Protein AF-0000000073406688 (afdb_homodimer)

Nearest PDB structures (foldseek):
  1ow6-assembly1_A-2  TM=7.601E-01  e=2.823E+00  Homo sapiens
  7w8i-assembly1_A  TM=7.610E-01  e=3.215E+00  Homo sapiens
  7w9u-assembly3_C  TM=7.605E-01  e=3.908E+00  Homo sapiens
  4wpe-assembly1_A-2  TM=7.457E-01  e=3.431E+00  Saccharomyces cerevisiae S288C
  1ktm-assembly1_A  TM=5.436E-01  e=3.662E+00  Gallus gallus

pLDDT: mean 97.07, std 5.42, range [53.84, 98.94]

Structure (mmCIF, N/CA/C/O backbone):
data_AF-0000000073406688-model_v1
#
loop_
_entity.id
_entity.type
_entity.pdbx_description
1 polymer 'DUF2175 domain-containing protein'
#
loop_
_atom_site.group_PDB
_atom_site.id
_atom_site.type_symbol
_atom_site.label_atom_id
_atom_site.label_alt_id
_atom_site.label_comp_id
_atom_site.label_asym_id
_atom_site.label_entity_id
_atom_site.label_seq_id
_atom_site.pdbx_PDB_ins_code
_atom_site.Cartn_x
_atom_site.Cartn_y
_atom_site.Cartn_z
_atom_site.occupancy
_atom_site.B_iso_or_equiv
_atom_site.auth_seq_id
_atom_site.auth_comp_id
_atom_site.auth_asym_id
_atom_site.auth_atom_id
_atom_site.pdbx_PDB_model_num
ATOM 1 N N . MET A 1 1 ? 23.609 5.605 -19.656 1 53.91 1 MET A N 1
ATOM 2 C CA . MET A 1 1 ? 24.141 4.855 -18.516 1 53.91 1 MET A CA 1
ATOM 3 C C . MET A 1 1 ? 23.5 3.469 -18.438 1 53.91 1 MET A C 1
ATOM 5 O O . MET A 1 1 ? 22.328 3.297 -18.766 1 53.91 1 MET A O 1
ATOM 9 N N . SER A 1 2 ? 24.281 2.352 -18.391 1 66.06 2 SER A N 1
ATOM 10 C CA . SER A 1 2 ? 23.797 0.973 -18.406 1 66.06 2 SER A CA 1
ATOM 11 C C . SER A 1 2 ? 22.75 0.738 -17.328 1 66.06 2 SER A C 1
ATOM 13 O O . SER A 1 2 ? 22.781 1.372 -16.266 1 66.06 2 SER A O 1
ATOM 15 N N . ARG A 1 3 ? 21.625 0.171 -17.531 1 86.94 3 ARG A N 1
ATOM 16 C CA . ARG A 1 3 ? 20.547 -0.21 -16.609 1 86.94 3 ARG A CA 1
ATOM 17 C C . ARG A 1 3 ? 21.078 -1.109 -15.508 1 86.94 3 ARG A C 1
ATOM 19 O O . ARG A 1 3 ? 21.578 -2.203 -15.766 1 86.94 3 ARG A O 1
ATOM 26 N N . PRO A 1 4 ? 21.047 -0.641 -14.219 1 92.56 4 PRO A N 1
ATOM 27 C CA . PRO A 1 4 ? 21.641 -1.422 -13.133 1 92.56 4 PRO A CA 1
ATOM 28 C C . PRO A 1 4 ? 21 -2.799 -12.977 1 92.56 4 PRO A C 1
ATOM 30 O O . PRO A 1 4 ? 19.781 -2.904 -12.82 1 92.56 4 PRO A O 1
ATOM 33 N N . GLN A 1 5 ? 21.891 -3.803 -13.023 1 95.5 5 GLN A N 1
ATOM 34 C CA . GLN A 1 5 ? 21.453 -5.195 -12.945 1 95.5 5 GLN A CA 1
ATOM 35 C C . GLN A 1 5 ? 21.547 -5.723 -11.516 1 95.5 5 GLN A C 1
ATOM 37 O O . GLN A 1 5 ? 22.5 -5.422 -10.797 1 95.5 5 GLN A O 1
ATOM 42 N N . THR A 1 6 ? 20.484 -6.586 -11.148 1 96.44 6 THR A N 1
ATOM 43 C CA . THR A 1 6 ? 20.562 -7.297 -9.883 1 96.44 6 THR A CA 1
ATOM 44 C C . THR A 1 6 ? 21.5 -8.492 -9.992 1 96.44 6 THR A C 1
ATOM 46 O O . THR A 1 6 ? 22.062 -8.75 -11.055 1 96.44 6 THR A O 1
ATOM 49 N N . LYS A 1 7 ? 21.656 -9.219 -8.898 1 96.75 7 LYS A N 1
ATOM 50 C CA . LYS A 1 7 ? 22.484 -10.414 -8.891 1 96.75 7 LYS A CA 1
ATOM 51 C C . LYS A 1 7 ? 21.688 -11.648 -9.297 1 96.75 7 LYS A C 1
ATOM 53 O O . LYS A 1 7 ? 22.25 -12.742 -9.438 1 96.75 7 LYS A O 1
ATOM 58 N N . TRP A 1 8 ? 20.453 -11.5 -9.445 1 97.88 8 TRP A N 1
ATOM 59 C CA . TRP A 1 8 ? 19.594 -12.664 -9.664 1 97.88 8 TRP A CA 1
ATOM 60 C C . TRP A 1 8 ? 19.203 -12.781 -11.133 1 97.88 8 TRP A C 1
ATOM 62 O O . TRP A 1 8 ? 19.062 -11.773 -11.836 1 97.88 8 TRP A O 1
ATOM 72 N N . ASN A 1 9 ? 19.062 -13.969 -11.586 1 98.31 9 ASN A N 1
ATOM 73 C CA . ASN A 1 9 ? 18.328 -14.312 -12.797 1 98.31 9 ASN A CA 1
ATOM 74 C C . ASN A 1 9 ? 16.938 -14.844 -12.469 1 98.31 9 ASN A C 1
ATOM 76 O O . ASN A 1 9 ? 16.734 -15.484 -11.43 1 98.31 9 ASN A O 1
ATOM 80 N N . CYS A 1 10 ? 16.031 -14.523 -13.359 1 98.69 10 CYS A N 1
ATOM 81 C CA . CYS A 1 10 ? 14.664 -14.992 -13.203 1 98.69 10 CYS A CA 1
ATOM 82 C C . CYS A 1 10 ? 14.602 -16.516 -13.211 1 98.69 10 CYS A C 1
ATOM 84 O O . CYS A 1 10 ? 15.07 -17.156 -14.156 1 98.69 10 CYS A O 1
ATOM 86 N N . GLY A 1 11 ? 13.922 -17.094 -12.258 1 98.06 11 GLY A N 1
ATOM 87 C CA . GLY A 1 11 ? 13.82 -18.547 -12.156 1 98.06 11 GLY A CA 1
ATOM 88 C C . GLY A 1 11 ? 12.891 -19.156 -13.188 1 98.06 11 GLY A C 1
ATOM 89 O O . GLY A 1 11 ? 12.875 -20.375 -13.359 1 98.06 11 GLY A O 1
ATOM 90 N N . LEU A 1 12 ? 12.164 -18.312 -13.93 1 97.75 12 LEU A N 1
ATOM 91 C CA . LEU A 1 12 ? 11.203 -18.828 -14.898 1 97.75 12 LEU A CA 1
ATOM 92 C C . LEU A 1 12 ? 11.727 -18.656 -16.328 1 97.75 12 LEU A C 1
ATOM 94 O O . LEU A 1 12 ? 11.664 -19.594 -17.125 1 97.75 12 LEU A O 1
ATOM 98 N N . CYS A 1 13 ? 12.297 -17.516 -16.625 1 98.06 13 CYS A N 1
ATOM 99 C CA . CYS A 1 13 ? 12.703 -17.297 -18.016 1 98.06 13 CYS A CA 1
ATOM 100 C C . CYS A 1 13 ? 14.219 -17.375 -18.156 1 98.06 13 CYS A C 1
ATOM 102 O O . CYS A 1 13 ? 14.734 -17.391 -19.281 1 98.06 13 CYS A O 1
ATOM 104 N N . GLY A 1 14 ? 14.953 -17.266 -17.109 1 98.06 14 GLY A N 1
ATOM 105 C CA . GLY A 1 14 ? 16.391 -17.422 -17.125 1 98.06 14 GLY A CA 1
ATOM 106 C C . GLY A 1 14 ? 17.141 -16.125 -17.453 1 98.06 14 GLY A C 1
ATOM 107 O O . GLY A 1 14 ? 18.359 -16.109 -17.469 1 98.06 14 GLY A O 1
ATOM 108 N N . LYS A 1 15 ? 16.469 -15.047 -17.641 1 98.44 15 LYS A N 1
ATOM 109 C CA . LYS A 1 15 ? 17.078 -13.773 -18.016 1 98.44 15 LYS A CA 1
ATOM 110 C C . LYS A 1 15 ? 17.422 -12.953 -16.766 1 98.44 15 LYS A C 1
ATOM 112 O O . LYS A 1 15 ? 16.844 -13.156 -15.703 1 98.44 15 LYS A O 1
ATOM 117 N N . PRO A 1 16 ? 18.328 -12.086 -16.922 1 98.06 16 PRO A N 1
ATOM 118 C CA . PRO A 1 16 ? 18.688 -11.227 -15.797 1 98.06 16 PRO A CA 1
ATOM 119 C C . PRO A 1 16 ? 17.531 -10.344 -15.336 1 98.06 16 PRO A C 1
ATOM 121 O O . PRO A 1 16 ? 16.734 -9.883 -16.156 1 98.06 16 PRO A O 1
ATOM 124 N N . ILE A 1 17 ? 17.516 -10.047 -14.023 1 98.25 17 ILE A N 1
ATOM 125 C CA . ILE A 1 17 ? 16.547 -9.109 -13.445 1 98.25 17 ILE A CA 1
ATOM 126 C C . ILE A 1 17 ? 17.219 -7.77 -13.188 1 98.25 17 ILE A C 1
ATOM 128 O O . ILE A 1 17 ? 18.344 -7.719 -12.656 1 98.25 17 ILE A O 1
ATOM 132 N N . TYR A 1 18 ? 16.562 -6.719 -13.602 1 98 18 TYR A N 1
ATOM 133 C CA . TYR A 1 18 ? 17.094 -5.371 -13.398 1 98 18 TYR A CA 1
ATOM 134 C C . TYR A 1 18 ? 16.328 -4.66 -12.289 1 98 18 TYR A C 1
ATOM 136 O O . TYR A 1 18 ? 15.141 -4.934 -12.062 1 98 18 TYR A O 1
ATOM 144 N N . TRP A 1 19 ? 16.969 -3.643 -11.609 1 95.31 19 TRP A N 1
ATOM 145 C CA . TRP A 1 19 ? 16.422 -3.004 -10.414 1 95.31 19 TRP A CA 1
ATOM 146 C C . TRP A 1 19 ? 15.188 -2.182 -10.758 1 95.31 19 TRP A C 1
ATOM 148 O O . TRP A 1 19 ? 14.383 -1.868 -9.875 1 95.31 19 TRP A O 1
ATOM 158 N N . ASP A 1 20 ? 15.07 -1.849 -12.008 1 95.5 20 ASP A N 1
ATOM 159 C CA . ASP A 1 20 ? 13.906 -1.047 -12.391 1 95.5 20 ASP A CA 1
ATOM 160 C C . ASP A 1 20 ? 12.742 -1.936 -12.805 1 95.5 20 ASP A C 1
ATOM 162 O O . ASP A 1 20 ? 11.711 -1.438 -13.266 1 95.5 20 ASP A O 1
ATOM 166 N N . GLU A 1 21 ? 12.961 -3.271 -12.633 1 97.81 21 GLU A N 1
ATOM 167 C CA . GLU A 1 21 ? 11.898 -4.23 -12.922 1 97.81 21 GLU A CA 1
ATOM 168 C C . GLU A 1 21 ? 11.25 -4.73 -11.633 1 97.81 21 GLU A C 1
ATOM 170 O O . GLU A 1 21 ? 11.906 -4.832 -10.602 1 97.81 21 GLU A O 1
ATOM 175 N N . LEU A 1 22 ? 9.961 -5.023 -11.773 1 98.62 22 LEU A N 1
ATOM 176 C CA . LEU A 1 22 ? 9.281 -5.645 -10.641 1 98.62 22 LEU A CA 1
ATOM 177 C C . LEU A 1 22 ? 9.625 -7.129 -10.555 1 98.62 22 LEU A C 1
ATOM 179 O O . LEU A 1 22 ? 9.648 -7.828 -11.57 1 98.62 22 LEU A O 1
ATOM 183 N N . PHE A 1 23 ? 9.883 -7.586 -9.359 1 98.75 23 PHE A N 1
ATOM 184 C CA . PHE A 1 23 ? 10.195 -8.992 -9.141 1 98.75 23 PHE A CA 1
ATOM 185 C C . PHE A 1 23 ? 9.727 -9.438 -7.758 1 98.75 23 PHE A C 1
ATOM 187 O O . PHE A 1 23 ? 9.375 -8.602 -6.918 1 98.75 23 PHE A O 1
ATOM 194 N N . THR A 1 24 ? 9.594 -10.711 -7.527 1 98.62 24 THR A N 1
ATOM 195 C CA . THR A 1 24 ? 9.211 -11.289 -6.242 1 98.62 24 THR A CA 1
ATOM 196 C C . THR A 1 24 ? 10.016 -12.555 -5.961 1 98.62 24 THR A C 1
ATOM 198 O O . THR A 1 24 ? 10.758 -13.031 -6.82 1 98.62 24 THR A O 1
ATOM 201 N N . PHE A 1 25 ? 9.961 -13 -4.742 1 98.25 25 PHE A N 1
ATOM 202 C CA . PHE A 1 25 ? 10.656 -14.188 -4.27 1 98.25 25 PHE A CA 1
ATOM 203 C C . PHE A 1 25 ? 9.688 -15.336 -4.02 1 98.25 25 PHE A C 1
ATOM 205 O O . PHE A 1 25 ? 8.758 -15.203 -3.221 1 98.25 25 PHE A O 1
ATOM 212 N N . MET A 1 26 ? 9.938 -16.422 -4.688 1 98.06 26 MET A N 1
ATOM 213 C CA . MET A 1 26 ? 9.086 -17.578 -4.496 1 98.06 26 MET A CA 1
ATOM 214 C C . MET A 1 26 ? 9.523 -18.375 -3.271 1 98.06 26 MET A C 1
ATOM 216 O O . MET A 1 26 ? 10.617 -18.172 -2.75 1 98.06 26 MET A O 1
ATOM 220 N N . SER A 1 27 ? 8.664 -19.297 -2.834 1 97.19 27 SER A N 1
ATOM 221 C CA . SER A 1 27 ? 8.914 -20.062 -1.62 1 97.19 27 SER A CA 1
ATOM 222 C C . SER A 1 27 ? 10.078 -21.031 -1.806 1 97.19 27 SER A C 1
ATOM 224 O O . SER A 1 27 ? 10.711 -21.438 -0.832 1 97.19 27 SER A O 1
ATOM 226 N N . ASN A 1 28 ? 10.414 -21.469 -3.027 1 96.12 28 ASN A N 1
ATOM 227 C CA . ASN A 1 28 ? 11.555 -22.344 -3.299 1 96.12 28 ASN A CA 1
ATOM 228 C C . ASN A 1 28 ? 12.844 -21.547 -3.451 1 96.12 28 ASN A C 1
ATOM 230 O O . ASN A 1 28 ? 13.828 -22.047 -3.99 1 96.12 28 ASN A O 1
ATOM 234 N N . LYS A 1 29 ? 12.82 -20.25 -3.203 1 94.88 29 LYS A N 1
ATOM 235 C CA . LYS A 1 29 ? 13.961 -19.344 -3.098 1 94.88 29 LYS A CA 1
ATOM 236 C C . LYS A 1 29 ? 14.359 -18.797 -4.469 1 94.88 29 LYS A C 1
ATOM 238 O O . LYS A 1 29 ? 15.359 -18.094 -4.594 1 94.88 29 LYS A O 1
ATOM 243 N N . ALA A 1 30 ? 13.562 -19.078 -5.426 1 97.31 30 ALA A N 1
ATOM 244 C CA . ALA A 1 30 ? 13.797 -18.453 -6.73 1 97.31 30 ALA A CA 1
ATOM 245 C C . ALA A 1 30 ? 13.273 -17.031 -6.766 1 97.31 30 ALA A C 1
ATOM 247 O O . ALA A 1 30 ? 12.203 -16.734 -6.219 1 97.31 30 ALA A O 1
ATOM 248 N N . VAL A 1 31 ? 14.07 -16.203 -7.41 1 98.44 31 VAL A N 1
ATOM 249 C CA . VAL A 1 31 ? 13.602 -14.859 -7.742 1 98.44 31 VAL A CA 1
ATOM 250 C C . VAL A 1 31 ? 13.047 -14.844 -9.164 1 98.44 31 VAL A C 1
ATOM 252 O O . VAL A 1 31 ? 13.633 -15.438 -10.07 1 98.44 31 VAL A O 1
ATOM 255 N N . VAL A 1 32 ? 11.922 -14.156 -9.352 1 98.81 32 VAL A N 1
ATOM 256 C CA . VAL A 1 32 ? 11.289 -14.18 -10.664 1 98.81 32 VAL A CA 1
ATOM 257 C C . VAL A 1 32 ? 10.789 -12.789 -11.031 1 98.81 32 VAL A C 1
ATOM 259 O O . VAL A 1 32 ? 10.367 -12.023 -10.156 1 98.81 32 VAL A O 1
ATOM 262 N N . HIS A 1 33 ? 10.82 -12.43 -12.414 1 98.88 33 HIS A N 1
ATOM 263 C CA . HIS A 1 33 ? 10.086 -11.25 -12.875 1 98.88 33 HIS A CA 1
ATOM 264 C C . HIS A 1 33 ? 8.617 -11.336 -12.484 1 98.88 33 HIS A C 1
ATOM 266 O O . HIS A 1 33 ? 7.992 -12.391 -12.617 1 98.88 33 HIS A O 1
ATOM 272 N N . TYR A 1 34 ? 8.078 -10.266 -12.133 1 98.81 34 TYR A N 1
ATOM 273 C CA . TYR A 1 34 ? 6.641 -10.281 -11.898 1 98.81 34 TYR A CA 1
ATOM 274 C C . TYR A 1 34 ? 5.891 -10.664 -13.164 1 98.81 34 TYR A C 1
ATOM 276 O O . TYR A 1 34 ? 4.918 -11.422 -13.117 1 98.81 34 TYR A O 1
ATOM 284 N N . THR A 1 35 ? 6.301 -10.125 -14.328 1 98.69 35 THR A N 1
ATOM 285 C CA . THR A 1 35 ? 5.609 -10.391 -15.578 1 98.69 35 THR A CA 1
ATOM 286 C C . THR A 1 35 ? 5.641 -11.875 -15.914 1 98.69 35 THR A C 1
ATOM 288 O O . THR A 1 35 ? 4.637 -12.445 -16.344 1 98.69 35 THR A O 1
ATOM 291 N N . CYS A 1 36 ? 6.805 -12.586 -15.695 1 98.75 36 CYS A N 1
ATOM 292 C CA . CYS A 1 36 ? 6.898 -14.023 -15.906 1 98.75 36 CYS A CA 1
ATOM 293 C C . CYS A 1 36 ? 6 -14.773 -14.93 1 98.75 36 CYS A C 1
ATOM 295 O O . CYS A 1 36 ? 5.297 -15.711 -15.32 1 98.75 36 CYS A O 1
ATOM 297 N N . PHE A 1 37 ? 6.027 -14.359 -13.648 1 98.81 37 PHE A N 1
ATOM 298 C CA . PHE A 1 37 ? 5.227 -14.961 -12.594 1 98.81 37 PHE A CA 1
ATOM 299 C C . PHE A 1 37 ? 3.74 -14.859 -12.914 1 98.81 37 PHE A C 1
ATOM 301 O O . PHE A 1 37 ? 3.014 -15.852 -12.828 1 98.81 37 PHE A O 1
ATOM 308 N N . LYS A 1 38 ? 3.332 -13.68 -13.352 1 98.88 38 LYS A N 1
ATOM 309 C CA . LYS A 1 38 ? 1.944 -13.406 -13.711 1 98.88 38 LYS A CA 1
ATOM 310 C C . LYS A 1 38 ? 1.505 -14.281 -14.891 1 98.88 38 LYS A C 1
ATOM 312 O O . LYS A 1 38 ? 0.428 -14.875 -14.852 1 98.88 38 LYS A O 1
ATOM 317 N N . GLU A 1 39 ? 2.322 -14.344 -15.859 1 98.56 39 GLU A N 1
ATOM 318 C CA . GLU A 1 39 ? 1.987 -15.125 -17.047 1 98.56 39 GLU A CA 1
ATOM 319 C C . GLU A 1 39 ? 1.838 -16.609 -16.719 1 98.56 39 GLU A C 1
ATOM 321 O O . GLU A 1 39 ? 0.841 -17.234 -17.078 1 98.56 39 GLU A O 1
ATOM 326 N N . LYS A 1 40 ? 2.77 -17.141 -16 1 98.5 40 LYS A N 1
ATOM 327 C CA . LYS A 1 40 ? 2.719 -18.562 -15.664 1 98.5 40 LYS A CA 1
ATOM 328 C C . LYS A 1 40 ? 1.554 -18.859 -14.727 1 98.5 40 LYS A C 1
ATOM 330 O O . LYS A 1 40 ? 0.843 -19.844 -14.906 1 98.5 40 LYS A O 1
ATOM 335 N N . ALA A 1 41 ? 1.345 -18.047 -13.734 1 98.69 41 ALA A N 1
ATOM 336 C CA . ALA A 1 41 ? 0.247 -18.234 -12.789 1 98.69 41 ALA A CA 1
ATOM 337 C C . ALA A 1 41 ? -1.103 -18.203 -13.5 1 98.69 41 ALA A C 1
ATOM 339 O O . ALA A 1 41 ? -1.987 -19.016 -13.219 1 98.69 41 ALA A O 1
ATOM 340 N N . SER A 1 42 ? -1.203 -17.234 -14.461 1 98.44 42 SER A N 1
ATOM 341 C CA . SER A 1 42 ? -2.457 -17.078 -15.195 1 98.44 42 SER A CA 1
ATOM 342 C C . SER A 1 42 ? -2.744 -18.297 -16.062 1 98.44 42 SER A C 1
ATOM 344 O O . SER A 1 42 ? -3.893 -18.734 -16.172 1 98.44 42 SER A O 1
ATOM 346 N N . SER A 1 43 ? -1.729 -18.891 -16.641 1 98.06 43 SER A N 1
ATOM 347 C CA . SER A 1 43 ? -1.91 -20 -17.562 1 98.06 43 SER A CA 1
ATOM 348 C C . SER A 1 43 ? -2.082 -21.312 -16.828 1 98.06 43 SER A C 1
ATOM 350 O O . SER A 1 43 ? -2.525 -22.312 -17.406 1 98.06 43 SER A O 1
ATOM 352 N N . THR A 1 44 ? -1.798 -21.312 -15.547 1 98.31 44 THR A N 1
ATOM 353 C CA . THR A 1 44 ? -1.854 -22.578 -14.805 1 98.31 44 THR A CA 1
ATOM 354 C C . THR A 1 44 ? -2.777 -22.453 -13.602 1 98.31 44 THR A C 1
ATOM 356 O O . THR A 1 44 ? -2.658 -23.203 -12.641 1 98.31 44 THR A O 1
ATOM 359 N N . SER A 1 45 ? -3.602 -21.484 -13.602 1 98.06 45 SER A N 1
ATOM 360 C CA . SER A 1 45 ? -4.461 -21.125 -12.477 1 98.06 45 SER A CA 1
ATOM 361 C C . SER A 1 45 ? -5.352 -22.312 -12.078 1 98.06 45 SER A C 1
ATOM 363 O O . SER A 1 45 ? -5.895 -23 -12.945 1 98.06 45 SER A O 1
ATOM 365 N N . LYS A 1 46 ? -5.488 -22.516 -10.773 1 97.38 46 LYS A N 1
ATOM 366 C CA . LYS A 1 46 ? -6.398 -23.516 -10.227 1 97.38 46 LYS A CA 1
ATOM 367 C C . LYS A 1 46 ? -7.73 -22.891 -9.828 1 97.38 46 LYS A C 1
ATOM 369 O O . LYS A 1 46 ? -8.625 -23.578 -9.336 1 97.38 46 LYS A O 1
ATOM 374 N N . VAL A 1 47 ? -7.828 -21.594 -9.961 1 97.06 47 VAL A N 1
ATOM 375 C CA . VAL A 1 47 ? -9.039 -20.859 -9.609 1 97.06 47 VAL A CA 1
ATOM 376 C C . VAL A 1 47 ? -9.523 -20.047 -10.805 1 97.06 47 VAL A C 1
ATOM 378 O O . VAL A 1 47 ? -8.859 -20.016 -11.844 1 97.06 47 VAL A O 1
ATOM 381 N N . ASP A 1 48 ? -10.641 -19.453 -10.641 1 96.38 48 ASP A N 1
ATOM 382 C CA . ASP A 1 48 ? -11.211 -18.594 -11.672 1 96.38 48 ASP A CA 1
ATOM 383 C C . ASP A 1 48 ? -10.242 -17.484 -12.062 1 96.38 48 ASP A C 1
ATOM 385 O O . ASP A 1 48 ? -9.586 -16.891 -11.195 1 96.38 48 ASP A O 1
ATOM 389 N N . LYS A 1 49 ? -10.312 -17.109 -13.359 1 96.88 49 LYS A N 1
ATOM 390 C CA . LYS A 1 49 ? -9.391 -16.109 -13.906 1 96.88 49 LYS A CA 1
ATOM 391 C C . LYS A 1 49 ? -9.547 -14.766 -13.188 1 96.88 49 LYS A C 1
ATOM 393 O O . LYS A 1 49 ? -8.562 -14.062 -12.961 1 96.88 49 LYS A O 1
ATOM 398 N N . ASP A 1 50 ? -10.766 -14.422 -12.867 1 96.81 50 ASP A N 1
ATOM 399 C CA . ASP A 1 50 ? -11 -13.148 -12.203 1 96.81 50 ASP A CA 1
ATOM 400 C C . ASP A 1 50 ? -10.422 -13.141 -10.797 1 96.81 50 ASP A C 1
ATOM 402 O O . ASP A 1 50 ? -9.914 -12.117 -10.328 1 96.81 50 ASP A O 1
ATOM 406 N N . VAL A 1 51 ? -10.484 -14.234 -10.164 1 97.62 51 VAL A N 1
ATOM 407 C CA . VAL A 1 51 ? -9.938 -14.367 -8.82 1 97.62 51 VAL A CA 1
ATOM 408 C C . VAL A 1 51 ? -8.414 -14.297 -8.875 1 97.62 51 VAL A C 1
ATOM 410 O O . VAL A 1 51 ? -7.789 -13.555 -8.117 1 97.62 51 VAL A O 1
ATOM 413 N N . MET A 1 52 ? -7.863 -15.039 -9.805 1 98.31 52 MET A N 1
ATOM 414 C 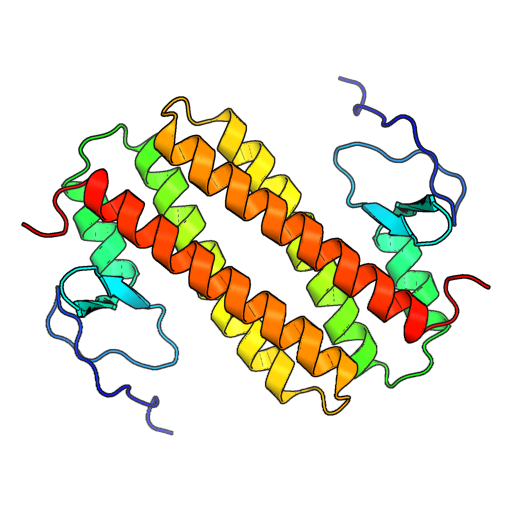CA . MET A 1 52 ? -6.414 -14.984 -9.969 1 98.31 52 MET A CA 1
ATOM 415 C C . MET A 1 52 ? -5.953 -13.57 -10.289 1 98.31 52 MET A C 1
ATOM 417 O O . MET A 1 52 ? -4.926 -13.109 -9.789 1 98.31 52 MET A O 1
ATOM 421 N N . LYS A 1 53 ? -6.699 -12.852 -11.078 1 98.31 53 LYS A N 1
ATOM 422 C CA . LYS A 1 53 ? -6.367 -11.477 -11.43 1 98.31 53 LYS A CA 1
ATOM 423 C C . LYS A 1 53 ? -6.34 -10.586 -10.188 1 98.31 53 LYS A C 1
ATOM 425 O O . LYS A 1 53 ? -5.473 -9.719 -10.062 1 98.31 53 LYS A O 1
ATOM 430 N N . VAL A 1 54 ? -7.281 -10.758 -9.289 1 98.62 54 VAL A N 1
ATOM 431 C CA . VAL A 1 54 ? -7.332 -9.977 -8.062 1 98.62 54 VAL A CA 1
ATOM 432 C C . VAL A 1 54 ? -6.043 -10.172 -7.266 1 98.62 54 VAL A C 1
ATOM 434 O O . VAL A 1 54 ? -5.445 -9.211 -6.785 1 98.62 54 VAL A O 1
ATOM 437 N N . ILE A 1 55 ? -5.59 -11.398 -7.121 1 98.81 55 ILE A N 1
ATOM 438 C CA . ILE A 1 55 ? -4.398 -11.719 -6.34 1 98.81 55 ILE A CA 1
ATOM 439 C C . ILE A 1 55 ? -3.164 -11.133 -7.023 1 98.81 55 ILE A C 1
ATOM 441 O O . ILE A 1 55 ? -2.342 -10.484 -6.375 1 98.81 55 ILE A O 1
ATOM 445 N N . LEU A 1 56 ? -3.111 -11.297 -8.305 1 98.88 56 LEU A N 1
ATOM 446 C CA . LEU A 1 56 ? -1.951 -10.836 -9.062 1 98.88 56 LEU A CA 1
ATOM 447 C C . LEU A 1 56 ? -1.888 -9.312 -9.086 1 98.88 56 LEU A C 1
ATOM 449 O O . LEU A 1 56 ? -0.81 -8.727 -8.953 1 98.88 56 LEU A O 1
ATOM 453 N N . ASP A 1 57 ? -2.992 -8.664 -9.297 1 98.88 57 ASP A N 1
ATOM 454 C CA . ASP A 1 57 ? -3.031 -7.203 -9.242 1 98.88 57 ASP A CA 1
ATOM 455 C C . ASP A 1 57 ? -2.615 -6.695 -7.859 1 98.88 57 ASP A C 1
ATOM 457 O O . ASP A 1 57 ? -1.943 -5.668 -7.75 1 98.88 57 ASP A O 1
ATOM 461 N N . SER A 1 58 ? -3.025 -7.395 -6.852 1 98.94 58 SER A N 1
ATOM 462 C CA . SER A 1 58 ? -2.658 -7.012 -5.492 1 98.94 58 SER A CA 1
ATOM 463 C C . SER A 1 58 ? -1.153 -7.137 -5.27 1 98.94 58 SER A C 1
ATOM 465 O O . SER A 1 58 ? -0.531 -6.242 -4.695 1 98.94 58 SER A O 1
ATOM 467 N N . LEU A 1 59 ? -0.59 -8.211 -5.73 1 98.94 59 LEU A N 1
ATOM 468 C CA . LEU A 1 59 ? 0.856 -8.383 -5.652 1 98.94 59 LEU A CA 1
ATOM 469 C C . LEU A 1 59 ? 1.58 -7.262 -6.387 1 98.94 59 LEU A C 1
ATOM 471 O O . LEU A 1 59 ? 2.527 -6.676 -5.855 1 98.94 59 LEU A O 1
ATOM 475 N N . GLU A 1 60 ? 1.103 -6.965 -7.547 1 98.88 60 GLU A N 1
ATOM 476 C CA . GLU A 1 60 ? 1.723 -5.895 -8.32 1 98.88 60 GLU A CA 1
ATOM 477 C C . GLU A 1 60 ? 1.663 -4.566 -7.574 1 98.88 60 GLU A C 1
ATOM 479 O O . GLU A 1 60 ? 2.641 -3.814 -7.555 1 98.88 60 GLU A O 1
ATOM 484 N N . ASP A 1 61 ? 0.492 -4.262 -7 1 98.88 61 ASP A N 1
ATOM 485 C CA . ASP A 1 61 ? 0.325 -3.035 -6.23 1 98.88 61 ASP A CA 1
ATOM 486 C C . ASP A 1 61 ? 1.346 -2.955 -5.098 1 98.88 61 ASP A C 1
ATOM 488 O O . ASP A 1 61 ? 1.959 -1.907 -4.879 1 98.88 61 ASP A O 1
ATOM 492 N N . GLU A 1 62 ? 1.544 -4.07 -4.371 1 98.94 62 GLU A N 1
ATOM 493 C CA . GLU A 1 62 ? 2.473 -4.078 -3.244 1 98.94 62 GLU A CA 1
ATOM 494 C C . GLU A 1 62 ? 3.918 -3.957 -3.721 1 98.94 62 GLU A C 1
ATOM 496 O O . GLU A 1 62 ? 4.727 -3.268 -3.098 1 98.94 62 GLU A O 1
ATOM 501 N N . LEU A 1 63 ? 4.254 -4.586 -4.816 1 98.88 63 LEU A N 1
ATOM 502 C CA . LEU A 1 63 ? 5.598 -4.473 -5.375 1 98.88 63 LEU A CA 1
ATOM 503 C C . LEU A 1 63 ? 5.883 -3.039 -5.809 1 98.88 63 LEU A C 1
ATOM 505 O O . LEU A 1 63 ? 6.977 -2.52 -5.57 1 98.88 63 LEU A O 1
ATOM 509 N N . ASN A 1 64 ? 4.906 -2.416 -6.461 1 98.75 64 ASN A N 1
ATOM 510 C CA . ASN A 1 64 ? 5.059 -1.014 -6.832 1 98.75 64 ASN A CA 1
ATOM 511 C C . ASN A 1 64 ? 5.23 -0.125 -5.602 1 98.75 64 ASN A C 1
ATOM 513 O O . ASN A 1 64 ? 6.02 0.822 -5.625 1 98.75 64 ASN A O 1
ATOM 517 N N . LYS A 1 65 ? 4.512 -0.456 -4.625 1 98.69 65 LYS A N 1
ATOM 518 C CA . LYS A 1 65 ? 4.586 0.312 -3.385 1 98.69 65 LYS A CA 1
ATOM 519 C C . LYS A 1 65 ? 5.984 0.238 -2.775 1 98.69 65 LYS A C 1
ATOM 521 O O . LYS A 1 65 ? 6.508 1.242 -2.291 1 98.69 65 LYS A O 1
ATOM 526 N N . ILE A 1 66 ? 6.586 -0.912 -2.752 1 98.69 66 ILE A N 1
ATOM 527 C CA . ILE A 1 66 ? 7.949 -1.069 -2.252 1 98.69 66 ILE A CA 1
ATOM 528 C C . ILE A 1 66 ? 8.875 -0.094 -2.971 1 98.69 66 ILE A C 1
ATOM 530 O O . ILE A 1 66 ? 9.656 0.615 -2.33 1 98.69 66 ILE A O 1
ATOM 534 N N . VAL A 1 67 ? 8.75 -0.029 -4.273 1 98.25 67 VAL A N 1
ATOM 535 C CA . VAL A 1 67 ? 9.594 0.839 -5.082 1 98.25 67 VAL A CA 1
ATOM 536 C C . VAL A 1 67 ? 9.352 2.299 -4.703 1 98.25 67 VAL A C 1
ATOM 538 O O . VAL A 1 67 ? 10.297 3.053 -4.473 1 98.25 67 VAL A O 1
ATOM 541 N N . VAL A 1 68 ? 8.109 2.68 -4.625 1 98.44 68 VAL A N 1
ATOM 542 C CA . VAL A 1 68 ? 7.727 4.059 -4.336 1 98.44 68 VAL A CA 1
ATOM 543 C C . VAL A 1 68 ? 8.273 4.473 -2.973 1 98.44 68 VAL A C 1
ATOM 545 O O . VAL A 1 68 ? 8.844 5.555 -2.826 1 98.44 68 VAL A O 1
ATOM 548 N N . TYR A 1 69 ? 8.172 3.629 -2.008 1 98.62 69 TYR A N 1
ATOM 549 C CA . TYR A 1 69 ? 8.57 4 -0.652 1 98.62 69 TYR A CA 1
ATOM 550 C C . TYR A 1 69 ? 10.086 3.994 -0.504 1 98.62 69 TYR A C 1
ATOM 552 O O . TYR A 1 69 ? 10.641 4.793 0.253 1 98.62 69 TYR A O 1
ATOM 560 N N . LYS A 1 70 ? 10.766 3.176 -1.252 1 97.62 70 LYS A N 1
ATOM 561 C CA . LYS A 1 70 ? 12.227 3.271 -1.294 1 97.62 70 LYS A CA 1
ATOM 562 C C . LYS A 1 70 ? 12.672 4.625 -1.842 1 97.62 70 LYS A C 1
ATOM 564 O O . LYS A 1 70 ? 13.594 5.238 -1.31 1 97.62 70 LYS A O 1
ATOM 569 N N . GLN A 1 71 ? 11.977 5.031 -2.898 1 97.62 71 GLN A N 1
ATOM 570 C CA . GLN A 1 71 ? 12.289 6.332 -3.484 1 97.62 71 GLN A CA 1
ATOM 571 C C . GLN A 1 71 ? 12 7.465 -2.502 1 97.62 71 GLN A C 1
ATOM 573 O O . GLN A 1 71 ? 12.789 8.406 -2.381 1 97.62 71 GLN A O 1
ATOM 578 N N . ARG A 1 72 ? 10.914 7.383 -1.79 1 98.31 72 ARG A N 1
ATOM 579 C CA . ARG A 1 72 ? 10.539 8.422 -0.835 1 98.31 72 ARG A CA 1
ATOM 580 C C . ARG A 1 72 ? 11.516 8.461 0.338 1 98.31 72 ARG A C 1
ATOM 582 O O . ARG A 1 72 ? 11.867 9.539 0.822 1 98.31 72 ARG A O 1
ATOM 589 N N . LEU A 1 73 ? 11.945 7.289 0.752 1 97.75 73 LEU A N 1
ATOM 590 C CA . LEU A 1 73 ? 12.906 7.188 1.846 1 97.75 73 LEU A CA 1
ATOM 591 C C . LEU A 1 73 ? 14.195 7.938 1.51 1 97.75 73 LEU A C 1
ATOM 593 O O . LEU A 1 73 ? 14.797 8.562 2.383 1 97.75 73 LEU A O 1
ATOM 597 N N . SER A 1 74 ? 14.516 7.949 0.275 1 95.69 74 SER A N 1
ATOM 598 C CA . SER A 1 74 ? 15.766 8.57 -0.159 1 95.69 74 SER A CA 1
ATOM 599 C C . SER A 1 74 ? 15.641 10.086 -0.217 1 95.69 74 SER A C 1
ATOM 601 O O . SER A 1 74 ? 16.641 10.797 -0.304 1 95.69 74 SER A O 1
ATOM 603 N N . LYS A 1 75 ? 14.445 10.656 -0.057 1 95.31 75 LYS A N 1
ATOM 604 C CA . LYS A 1 75 ? 14.211 12.086 -0.244 1 95.31 75 LYS A CA 1
ATOM 605 C C . LYS A 1 75 ? 14.055 12.797 1.097 1 95.31 75 LYS A C 1
ATOM 607 O O . LYS A 1 75 ? 13.953 14.023 1.145 1 95.31 75 LYS A O 1
ATOM 612 N N . VAL A 1 76 ? 13.984 12.016 2.162 1 96.19 76 VAL A N 1
ATOM 613 C CA . VAL A 1 76 ? 13.672 12.609 3.457 1 96.19 76 VAL A CA 1
ATOM 614 C C . VAL A 1 76 ? 14.812 12.352 4.438 1 96.19 76 VAL A C 1
ATOM 616 O O . VAL A 1 76 ? 15.398 11.266 4.445 1 96.19 76 VAL A O 1
ATOM 619 N N . ASN A 1 77 ? 15.156 13.367 5.301 1 94.81 77 ASN A N 1
ATOM 620 C CA . ASN A 1 77 ? 16.25 13.227 6.262 1 94.81 77 ASN A CA 1
ATOM 621 C C . ASN A 1 77 ? 15.734 13.227 7.699 1 94.81 77 ASN A C 1
ATOM 623 O O . ASN A 1 77 ? 16.453 12.844 8.617 1 94.81 77 ASN A O 1
ATOM 627 N N . ASP A 1 78 ? 14.523 13.594 7.91 1 95.75 78 ASP A N 1
ATOM 628 C CA . ASP A 1 78 ? 13.93 13.586 9.242 1 95.75 78 ASP A CA 1
ATOM 629 C C . ASP A 1 78 ? 13.719 12.164 9.742 1 95.75 78 ASP A C 1
ATOM 631 O O . ASP A 1 78 ? 13.047 11.359 9.086 1 95.75 78 ASP A O 1
ATOM 635 N N . GLU A 1 79 ? 14.234 11.828 10.93 1 96.62 79 GLU A N 1
ATOM 636 C CA . GLU A 1 79 ? 14.266 10.461 11.438 1 96.62 79 GLU A CA 1
ATOM 637 C C . GLU A 1 79 ? 12.859 9.945 11.727 1 96.62 79 GLU A C 1
ATOM 639 O O . GLU A 1 79 ? 12.57 8.766 11.531 1 96.62 79 GLU A O 1
ATOM 644 N N . GLU A 1 80 ? 12.016 10.727 12.203 1 97.06 80 GLU A N 1
ATOM 645 C CA . GLU A 1 80 ? 10.648 10.305 12.5 1 97.06 80 GLU A CA 1
ATOM 646 C C . GLU A 1 80 ? 9.891 9.953 11.219 1 97.06 80 GLU A C 1
ATOM 648 O O . GLU A 1 80 ? 9.18 8.945 11.172 1 97.06 80 GLU A O 1
ATOM 653 N N . ILE A 1 81 ? 10.047 10.766 10.211 1 98.25 81 ILE A N 1
ATOM 654 C CA . ILE A 1 81 ? 9.398 10.516 8.93 1 98.25 81 ILE A CA 1
ATOM 655 C C . ILE A 1 81 ? 9.969 9.234 8.312 1 98.25 81 ILE A C 1
ATOM 657 O O . ILE A 1 81 ? 9.211 8.383 7.836 1 98.25 81 ILE A O 1
ATOM 661 N N . LYS A 1 82 ? 11.273 9.094 8.398 1 98.25 82 LYS A N 1
ATOM 662 C CA . LYS A 1 82 ? 11.922 7.906 7.848 1 98.25 82 LYS A CA 1
ATOM 663 C C . LYS A 1 82 ? 11.398 6.637 8.516 1 98.25 82 LYS A C 1
ATOM 665 O O . LYS A 1 82 ? 11.234 5.605 7.852 1 98.25 82 LYS A O 1
ATOM 670 N N . LYS A 1 83 ? 11.164 6.719 9.734 1 98.38 83 LYS A N 1
ATOM 671 C CA . LYS A 1 83 ? 10.68 5.555 10.469 1 98.38 83 LYS A CA 1
ATOM 672 C C . LYS A 1 83 ? 9.328 5.098 9.938 1 98.38 83 LYS A C 1
ATOM 674 O O . LYS A 1 83 ? 9.102 3.9 9.75 1 98.38 83 LYS A O 1
ATOM 679 N N . VAL A 1 84 ? 8.438 6.027 9.695 1 98.75 84 VAL A N 1
ATOM 680 C CA . VAL A 1 84 ? 7.102 5.688 9.211 1 98.75 84 VAL A CA 1
ATOM 681 C C . VAL A 1 84 ? 7.191 5.176 7.773 1 98.75 84 VAL A C 1
ATOM 683 O O . VAL A 1 84 ? 6.547 4.184 7.422 1 98.75 84 VAL A O 1
ATOM 686 N N . LEU A 1 85 ? 7.969 5.828 6.945 1 98.81 85 LEU A N 1
ATOM 687 C CA . LEU A 1 85 ? 8.164 5.367 5.574 1 98.81 85 LEU A CA 1
ATOM 688 C C . LEU A 1 85 ? 8.75 3.961 5.551 1 98.81 85 LEU A C 1
ATOM 690 O O . LEU A 1 85 ? 8.297 3.109 4.781 1 98.81 85 LEU A O 1
ATOM 694 N N . ASP A 1 86 ? 9.727 3.752 6.414 1 98.62 86 ASP A N 1
ATOM 695 C CA . ASP A 1 86 ? 10.375 2.447 6.492 1 98.62 86 ASP A CA 1
ATOM 696 C C . ASP A 1 86 ? 9.391 1.37 6.938 1 98.62 86 ASP A C 1
ATOM 698 O O . ASP A 1 86 ? 9.344 0.283 6.359 1 98.62 86 ASP A O 1
ATOM 702 N N . GLN A 1 87 ? 8.625 1.682 7.934 1 98.5 87 GLN A N 1
ATOM 703 C CA . GLN A 1 87 ? 7.617 0.742 8.406 1 98.5 87 GLN A CA 1
ATOM 704 C C . GLN A 1 87 ? 6.602 0.428 7.316 1 98.5 87 GLN A C 1
ATOM 706 O O . GLN A 1 87 ? 6.18 -0.721 7.16 1 98.5 87 GLN A O 1
ATOM 711 N N . THR A 1 88 ? 6.203 1.39 6.586 1 98.88 88 THR A N 1
ATOM 712 C CA . THR A 1 88 ? 5.223 1.205 5.52 1 98.88 88 THR A CA 1
ATOM 713 C C . THR A 1 88 ? 5.801 0.344 4.398 1 98.88 88 THR A C 1
ATOM 715 O O . THR A 1 88 ? 5.109 -0.517 3.852 1 98.88 88 THR A O 1
ATOM 718 N N . GLU A 1 89 ? 7.062 0.607 4.047 1 98.75 89 GLU A N 1
ATOM 719 C CA . GLU A 1 89 ? 7.754 -0.229 3.07 1 98.75 89 GLU A CA 1
ATOM 720 C C . GLU A 1 89 ? 7.797 -1.686 3.521 1 98.75 89 GLU A C 1
ATOM 722 O O . GLU A 1 89 ? 7.539 -2.594 2.729 1 98.75 89 GLU A O 1
ATOM 727 N N . LYS A 1 90 ? 8.07 -1.9 4.754 1 98.75 90 LYS A N 1
ATOM 728 C CA . LYS A 1 90 ? 8.148 -3.25 5.301 1 98.75 90 LYS A CA 1
ATOM 729 C C . LYS A 1 90 ? 6.789 -3.941 5.27 1 98.75 90 LYS A C 1
ATOM 731 O O . LYS A 1 90 ? 6.703 -5.148 5.035 1 98.75 90 LYS A O 1
ATOM 736 N N . ASP A 1 91 ? 5.73 -3.213 5.559 1 98.88 91 ASP A N 1
ATOM 737 C CA . ASP A 1 91 ? 4.391 -3.777 5.438 1 98.88 91 ASP A CA 1
ATOM 738 C C . ASP A 1 91 ? 4.098 -4.203 4 1 98.88 91 ASP A C 1
ATOM 740 O O . ASP A 1 91 ? 3.486 -5.246 3.77 1 98.88 91 ASP A O 1
ATOM 744 N N . ALA A 1 92 ? 4.523 -3.363 3.047 1 98.81 92 ALA A N 1
ATOM 745 C CA . ALA A 1 92 ? 4.348 -3.713 1.641 1 98.81 92 ALA A CA 1
ATOM 746 C C . ALA A 1 92 ? 5.121 -4.98 1.289 1 98.81 92 ALA A C 1
ATOM 748 O O . ALA A 1 92 ? 4.621 -5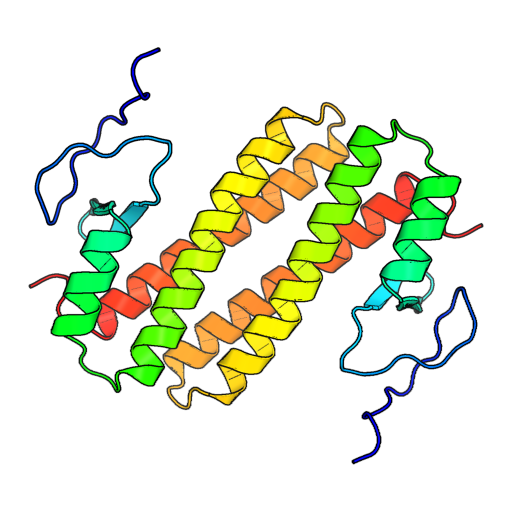.836 0.557 1 98.81 92 ALA A O 1
ATOM 749 N N . GLU A 1 93 ? 6.352 -5.105 1.845 1 98.75 93 GLU A N 1
ATOM 750 C CA . GLU A 1 93 ? 7.164 -6.301 1.621 1 98.75 93 GLU A CA 1
ATOM 751 C C . GLU A 1 93 ? 6.484 -7.543 2.186 1 98.75 93 GLU A C 1
ATOM 753 O O . GLU A 1 93 ? 6.418 -8.578 1.52 1 98.75 93 GLU A O 1
ATOM 758 N N . LYS A 1 94 ? 6.027 -7.41 3.346 1 98.81 94 LYS A N 1
ATOM 759 C CA . LYS A 1 94 ? 5.309 -8.508 3.984 1 98.81 94 LYS A CA 1
ATOM 760 C C . LYS A 1 94 ? 4.082 -8.906 3.17 1 98.81 94 LYS A C 1
ATOM 762 O O . LYS A 1 94 ? 3.865 -10.094 2.904 1 98.81 94 LYS A O 1
ATOM 767 N N . ASN A 1 95 ? 3.287 -7.953 2.77 1 98.88 95 ASN A N 1
ATOM 768 C CA . ASN A 1 95 ? 2.078 -8.219 1.996 1 98.88 95 ASN A CA 1
ATOM 769 C C . ASN A 1 95 ? 2.406 -8.844 0.64 1 98.88 95 ASN A C 1
ATOM 771 O O . ASN A 1 95 ? 1.709 -9.75 0.183 1 98.88 95 ASN A O 1
ATOM 775 N N . ALA A 1 96 ? 3.492 -8.344 -0.003 1 98.81 96 ALA A N 1
ATOM 776 C CA . ALA A 1 96 ? 3.922 -8.922 -1.274 1 98.81 96 ALA A CA 1
ATOM 777 C C . ALA A 1 96 ? 4.254 -10.398 -1.122 1 98.81 96 ALA A C 1
ATOM 779 O O . ALA A 1 96 ? 3.879 -11.219 -1.968 1 98.81 96 ALA A O 1
ATOM 780 N N . ALA A 1 97 ? 4.914 -10.719 -0.042 1 98.75 97 ALA A N 1
ATOM 781 C CA . ALA A 1 97 ? 5.25 -12.117 0.216 1 98.75 97 ALA A CA 1
ATOM 782 C C . ALA A 1 97 ? 3.992 -12.961 0.384 1 98.75 97 ALA A C 1
ATOM 784 O O . ALA A 1 97 ? 3.912 -14.078 -0.138 1 98.75 97 ALA A O 1
ATOM 785 N N . LEU A 1 98 ? 3.037 -12.461 1.062 1 98.81 98 LEU A N 1
ATOM 786 C CA . LEU A 1 98 ? 1.791 -13.188 1.284 1 98.81 98 LEU A CA 1
ATOM 787 C C . LEU A 1 98 ? 1.06 -13.43 -0.032 1 98.81 98 LEU A C 1
ATOM 789 O O . LEU A 1 98 ? 0.563 -14.531 -0.281 1 98.81 98 LEU A O 1
ATOM 793 N N . PHE A 1 99 ? 1.02 -12.414 -0.885 1 98.88 99 PHE A N 1
ATOM 794 C CA . PHE A 1 99 ? 0.339 -12.57 -2.164 1 98.88 99 PHE A CA 1
ATOM 795 C C . PHE A 1 99 ? 1.101 -13.531 -3.072 1 98.88 99 PHE A C 1
ATOM 797 O O . PHE A 1 99 ? 0.493 -14.289 -3.83 1 98.88 99 PHE A O 1
ATOM 804 N N . THR A 1 100 ? 2.43 -13.445 -3 1 98.88 100 THR A N 1
ATOM 805 C CA . THR A 1 100 ? 3.221 -14.406 -3.764 1 98.88 100 THR A CA 1
ATOM 806 C C . THR A 1 100 ? 2.871 -15.836 -3.363 1 98.88 100 THR A C 1
ATOM 808 O O . THR A 1 100 ? 2.619 -16.688 -4.223 1 98.88 100 THR A O 1
ATOM 811 N N . ARG A 1 101 ? 2.779 -16.094 -2.111 1 98.56 101 ARG A N 1
ATOM 812 C CA . ARG A 1 101 ? 2.447 -17.422 -1.609 1 98.56 101 ARG A CA 1
ATOM 813 C C . ARG A 1 101 ? 1.044 -17.844 -2.039 1 98.56 101 ARG A C 1
ATOM 815 O O . ARG A 1 101 ? 0.804 -19 -2.357 1 98.56 101 ARG A O 1
ATOM 822 N N . LEU A 1 102 ? 0.163 -16.938 -1.997 1 98.62 102 LEU A N 1
ATOM 823 C CA . LEU A 1 102 ? -1.205 -17.203 -2.42 1 98.62 102 LEU A CA 1
ATOM 824 C C . LEU A 1 102 ? -1.245 -17.641 -3.883 1 98.62 102 LEU A C 1
ATOM 826 O O . LEU A 1 102 ? -1.948 -18.594 -4.234 1 98.62 102 LEU A O 1
ATOM 830 N N . VAL A 1 103 ? -0.5 -16.906 -4.723 1 98.75 103 VAL A N 1
ATOM 831 C CA . VAL A 1 103 ? -0.443 -17.266 -6.141 1 98.75 103 VAL A CA 1
ATOM 832 C C . VAL A 1 103 ? 0.106 -18.688 -6.297 1 98.75 103 VAL A C 1
ATOM 834 O O . VAL A 1 103 ? -0.419 -19.469 -7.082 1 98.75 103 VAL A O 1
ATOM 837 N N . GLU A 1 104 ? 1.131 -18.984 -5.512 1 98.69 104 GLU A N 1
ATOM 838 C CA . GLU A 1 104 ? 1.717 -20.312 -5.559 1 98.69 104 GLU A CA 1
ATOM 839 C C . GLU A 1 104 ? 0.692 -21.375 -5.184 1 98.69 104 GLU A C 1
ATOM 841 O O . GLU A 1 104 ? 0.647 -22.453 -5.797 1 98.69 104 GLU A O 1
ATOM 846 N N . LYS A 1 105 ? -0.083 -21.078 -4.246 1 98.06 105 LYS A N 1
ATOM 847 C CA . LYS A 1 105 ? -1.092 -22.031 -3.777 1 98.06 105 LYS A CA 1
ATOM 848 C C . LYS A 1 105 ? -2.221 -22.172 -4.793 1 98.06 105 LYS A C 1
ATOM 850 O O 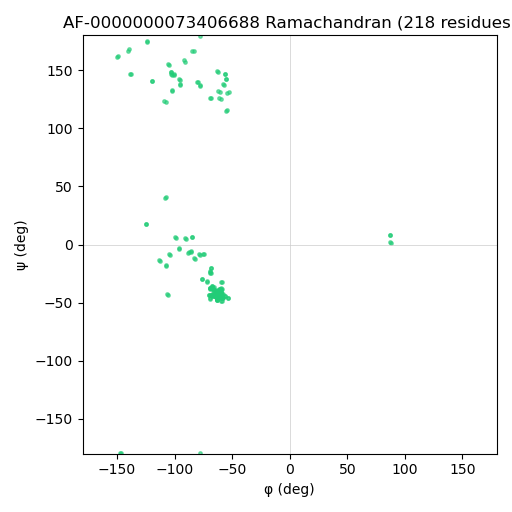. LYS A 1 105 ? -2.789 -23.266 -4.945 1 98.06 105 LYS A O 1
ATOM 855 N N . MET A 1 106 ? -2.512 -21.094 -5.52 1 98.25 106 MET A N 1
ATOM 856 C CA . MET A 1 106 ? -3.699 -21.047 -6.367 1 98.25 106 MET A CA 1
ATOM 857 C C . MET A 1 106 ? -3.338 -21.328 -7.82 1 98.25 106 MET A C 1
ATOM 859 O O . MET A 1 106 ? -4.18 -21.203 -8.711 1 98.25 106 MET A O 1
ATOM 863 N N . SER A 1 107 ? -2.129 -21.672 -8.062 1 98.5 107 SER A N 1
ATOM 864 C CA . SER A 1 107 ? -1.675 -21.984 -9.414 1 98.5 107 SER A CA 1
ATOM 865 C C . SER A 1 107 ? -0.592 -23.062 -9.406 1 98.5 107 SER A C 1
ATOM 867 O O . SER A 1 107 ? -0.218 -23.562 -8.344 1 98.5 107 SER A O 1
ATOM 869 N N . ASN A 1 108 ? -0.094 -23.406 -10.594 1 97.81 108 ASN A N 1
ATOM 870 C CA . ASN A 1 108 ? 0.99 -24.375 -10.727 1 97.81 108 ASN A CA 1
ATOM 871 C C . ASN A 1 108 ? 2.297 -23.703 -11.133 1 97.81 108 ASN A C 1
ATOM 873 O O . ASN A 1 108 ? 3.025 -24.219 -11.984 1 97.81 108 ASN A O 1
ATOM 877 N N . VAL A 1 109 ? 2.523 -22.562 -10.539 1 97.56 109 VAL A N 1
ATOM 878 C CA . VAL A 1 109 ? 3.693 -21.781 -10.922 1 97.56 109 VAL A CA 1
ATOM 879 C C . VAL A 1 109 ? 4.965 -22.484 -10.461 1 97.56 109 VAL A C 1
ATOM 881 O O . VAL A 1 109 ? 6.043 -22.266 -11.008 1 97.56 109 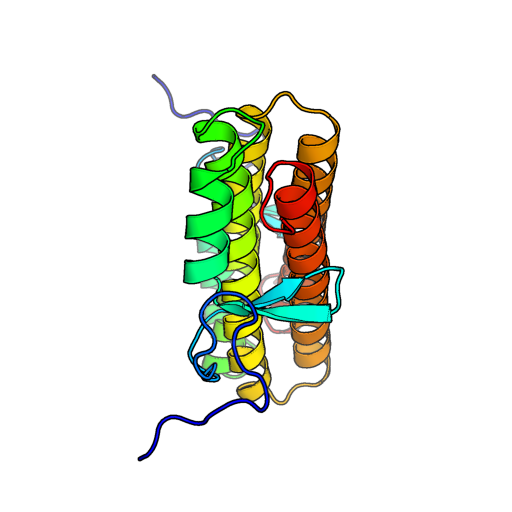VAL A O 1
ATOM 884 N N . LEU A 1 110 ? 4.898 -23.328 -9.469 1 95.19 110 LEU A N 1
ATOM 885 C CA . LEU A 1 110 ? 6.062 -24.047 -8.961 1 95.19 110 LEU A CA 1
ATOM 886 C C . LEU A 1 110 ? 6.312 -25.328 -9.758 1 95.19 110 LEU A C 1
ATOM 888 O O . LEU A 1 110 ? 7.348 -25.969 -9.586 1 95.19 110 LEU A O 1
ATOM 892 N N . GLY A 1 111 ? 5.445 -25.75 -10.719 1 86.25 111 GLY A N 1
ATOM 893 C CA . GLY A 1 111 ? 5.59 -26.953 -11.531 1 86.25 111 GLY A CA 1
ATOM 894 C C . GLY A 1 111 ? 4.641 -28.062 -11.125 1 86.25 111 GLY A C 1
ATOM 895 O O . GLY A 1 111 ? 4.105 -28.062 -10.016 1 86.25 111 GLY A O 1
ATOM 896 N N . MET B 1 1 ? -28.609 7.773 -9.266 1 53.84 1 MET B N 1
ATOM 897 C CA . MET B 1 1 ? -28.672 7.312 -7.879 1 53.84 1 MET B CA 1
ATOM 898 C C . MET B 1 1 ? -27.859 8.219 -6.961 1 53.84 1 MET B C 1
ATOM 900 O O . MET B 1 1 ? -26.812 8.727 -7.359 1 53.84 1 MET B O 1
ATOM 904 N N . SER B 1 2 ? -28.438 8.758 -5.852 1 66.62 2 SER B N 1
ATOM 905 C CA . SER B 1 2 ? -27.797 9.711 -4.949 1 66.62 2 SER B CA 1
ATOM 906 C C . SER B 1 2 ? -26.469 9.18 -4.43 1 66.62 2 SER B C 1
ATOM 908 O O . SER B 1 2 ? -26.297 7.969 -4.281 1 66.62 2 SER B O 1
ATOM 910 N N . ARG B 1 3 ? -25.375 9.852 -4.457 1 87.06 3 ARG B N 1
ATOM 911 C CA . ARG B 1 3 ? -24.047 9.539 -3.934 1 87.06 3 ARG B CA 1
ATOM 912 C C . ARG B 1 3 ? -24.109 9.203 -2.447 1 87.06 3 ARG B C 1
ATOM 914 O O . ARG B 1 3 ? -24.516 10.039 -1.633 1 87.06 3 ARG B O 1
ATOM 921 N N . PRO B 1 4 ? -23.766 7.953 -2.035 1 92.69 4 PRO B N 1
ATOM 922 C CA . PRO B 1 4 ? -23.922 7.559 -0.632 1 92.69 4 PRO B CA 1
ATOM 923 C C . PRO B 1 4 ? -23.078 8.414 0.315 1 92.69 4 PRO B C 1
ATOM 925 O O . PRO B 1 4 ? -21.875 8.547 0.131 1 92.69 4 PRO B O 1
ATOM 928 N N . GLN B 1 5 ? -23.797 8.961 1.286 1 95.69 5 GLN B N 1
ATOM 929 C CA . GLN B 1 5 ? -23.188 9.859 2.254 1 95.69 5 GLN B CA 1
ATOM 930 C C . GLN B 1 5 ? -22.781 9.109 3.521 1 95.69 5 GLN B C 1
ATOM 932 O O . GLN B 1 5 ? -23.516 8.234 3.99 1 95.69 5 GLN B O 1
ATOM 937 N N . THR B 1 6 ? -21.562 9.531 4.09 1 96.56 6 THR B N 1
ATOM 938 C CA . THR B 1 6 ? -21.172 9.016 5.395 1 96.56 6 THR B CA 1
ATOM 939 C C . THR B 1 6 ? -21.938 9.734 6.508 1 96.56 6 THR B C 1
ATOM 941 O O . THR B 1 6 ? -22.75 10.617 6.238 1 96.56 6 THR B O 1
ATOM 944 N N . LYS B 1 7 ? -21.656 9.367 7.742 1 96.81 7 LYS B N 1
ATOM 945 C CA . LYS B 1 7 ? -22.281 10.008 8.891 1 96.81 7 LYS B CA 1
ATOM 946 C C . LYS B 1 7 ? -21.484 11.227 9.352 1 96.81 7 LYS B C 1
ATOM 948 O O . LYS B 1 7 ? -21.906 11.945 10.258 1 96.81 7 LYS B O 1
ATOM 953 N N . TRP B 1 8 ? -20.359 11.406 8.773 1 97.88 8 TRP B N 1
ATOM 954 C CA . TRP B 1 8 ? -19.453 12.438 9.266 1 97.88 8 TRP B CA 1
ATOM 955 C C . TRP B 1 8 ? -19.5 13.68 8.375 1 97.88 8 TRP B C 1
ATOM 957 O O . TRP B 1 8 ? -19.719 13.578 7.168 1 97.88 8 TRP B O 1
ATOM 967 N N . ASN B 1 9 ? -19.344 14.797 8.969 1 98.31 9 ASN B N 1
ATOM 968 C CA . ASN B 1 9 ? -18.953 16.031 8.297 1 98.31 9 ASN B CA 1
ATOM 969 C C . ASN B 1 9 ? -17.469 16.328 8.492 1 98.31 9 ASN B C 1
ATOM 971 O O . ASN B 1 9 ? -16.891 15.977 9.531 1 98.31 9 ASN B O 1
ATOM 975 N N . CYS B 1 10 ? -16.922 16.922 7.469 1 98.69 10 CYS B N 1
ATOM 976 C CA . CYS B 1 10 ? -15.508 17.281 7.52 1 98.69 10 CYS B CA 1
ATOM 977 C C . CYS B 1 10 ? -15.242 18.281 8.641 1 98.69 10 CYS B C 1
ATOM 979 O O . CYS B 1 10 ? -15.875 19.344 8.695 1 98.69 10 CYS B O 1
ATOM 981 N N . GLY B 1 11 ? -14.25 18.047 9.445 1 98.06 11 GLY B N 1
ATOM 982 C CA . GLY B 1 11 ? -13.93 18.906 10.57 1 98.06 11 GLY B CA 1
ATOM 983 C C . GLY B 1 11 ? -13.266 20.203 10.156 1 98.06 11 GLY B C 1
ATOM 984 O O . GLY B 1 11 ? -13.133 21.125 10.969 1 98.06 11 GLY B O 1
ATOM 985 N N . LEU B 1 12 ? -12.906 20.328 8.867 1 97.75 12 LEU B N 1
ATOM 986 C CA . LEU B 1 12 ? -12.203 21.516 8.414 1 97.75 12 LEU B CA 1
ATOM 987 C C . LEU B 1 12 ? -13.133 22.406 7.594 1 97.75 12 LEU B C 1
ATOM 989 O O . LEU B 1 12 ? -13.172 23.625 7.809 1 97.75 12 LEU B O 1
ATOM 993 N N . CYS B 1 13 ? -13.922 21.828 6.723 1 98.06 13 CYS B N 1
ATOM 994 C CA . CYS B 1 13 ? -14.727 22.672 5.852 1 98.06 13 CYS B CA 1
ATOM 995 C C . CYS B 1 13 ? -16.203 22.625 6.258 1 98.06 13 CYS B C 1
ATOM 997 O O . CYS B 1 13 ? -17 23.422 5.77 1 98.06 13 CYS B O 1
ATOM 999 N N . GLY B 1 14 ? -16.609 21.656 7 1 98.06 14 GLY B N 1
ATOM 1000 C CA . GLY B 1 14 ? -17.969 21.578 7.527 1 98.06 14 GLY B CA 1
ATOM 1001 C C . GLY B 1 14 ? -18.922 20.891 6.582 1 98.06 14 GLY B C 1
ATOM 1002 O O . GLY B 1 14 ? -20.094 20.703 6.91 1 98.06 14 GLY B O 1
ATOM 1003 N N . LYS B 1 15 ? -18.484 20.422 5.449 1 98.44 15 LYS B N 1
ATOM 1004 C CA . LYS B 1 15 ? -19.359 19.797 4.457 1 98.44 15 LYS B CA 1
ATOM 1005 C C . LYS B 1 15 ? -19.438 18.281 4.676 1 98.44 15 LYS B C 1
ATOM 1007 O O . LYS B 1 15 ? -18.547 17.688 5.293 1 98.44 15 LYS B O 1
ATOM 1012 N N . PRO B 1 16 ? -20.453 17.719 4.18 1 98.06 16 PRO B N 1
ATOM 1013 C CA . PRO B 1 16 ? -20.578 16.266 4.309 1 98.06 16 PRO B CA 1
ATOM 1014 C C . PRO B 1 16 ? -19.469 15.508 3.584 1 98.06 16 PRO B C 1
ATOM 1016 O O . PRO B 1 16 ? -19.016 15.945 2.527 1 98.06 16 PRO B O 1
ATOM 1019 N N . ILE B 1 17 ? -19.109 14.336 4.129 1 98.25 17 ILE B N 1
ATOM 1020 C CA . ILE B 1 17 ? -18.172 13.438 3.486 1 98.25 17 ILE B CA 1
ATOM 1021 C C . ILE B 1 17 ? -18.922 12.281 2.822 1 98.25 17 ILE B C 1
ATOM 1023 O O . ILE B 1 17 ? -19.828 11.703 3.416 1 98.25 17 ILE B O 1
ATOM 1027 N N . TYR B 1 18 ? -18.562 12.023 1.601 1 98 18 TYR B N 1
ATOM 1028 C CA . TYR B 1 18 ? -19.172 10.93 0.857 1 98 18 TYR B CA 1
ATOM 1029 C C . TYR B 1 18 ? -18.219 9.742 0.75 1 98 18 TYR B C 1
ATOM 1031 O O . TYR B 1 18 ? -17 9.914 0.733 1 98 18 TYR B O 1
ATOM 1039 N N . TRP B 1 19 ? -18.781 8.477 0.583 1 95.38 19 TRP B N 1
ATOM 1040 C CA . TRP B 1 19 ? -18 7.242 0.648 1 95.38 19 TRP B CA 1
ATOM 1041 C C . TRP B 1 19 ? -17.047 7.141 -0.535 1 95.38 19 TRP B C 1
ATOM 1043 O O . TRP B 1 19 ? -16.062 6.387 -0.49 1 95.38 19 TRP B O 1
ATOM 1053 N N . ASP B 1 20 ? -17.344 7.879 -1.566 1 95.56 20 ASP B N 1
ATOM 1054 C CA . ASP B 1 20 ? -16.469 7.812 -2.734 1 95.56 20 ASP B CA 1
ATOM 1055 C C . ASP B 1 20 ? -15.359 8.852 -2.65 1 95.56 20 ASP B C 1
ATOM 1057 O O . ASP B 1 20 ? -14.578 9.016 -3.594 1 95.56 20 ASP B O 1
ATOM 1061 N N . GLU B 1 21 ? -15.32 9.562 -1.475 1 97.81 21 GLU B N 1
ATOM 1062 C CA . GLU B 1 21 ? -14.266 10.539 -1.23 1 97.81 21 GLU B CA 1
ATOM 1063 C C . GLU B 1 21 ? -13.211 9.984 -0.282 1 97.81 21 GLU B C 1
ATOM 1065 O O . GLU B 1 21 ? -13.516 9.164 0.59 1 97.81 21 GLU B O 1
ATOM 1070 N N . LEU B 1 22 ? -11.992 10.453 -0.501 1 98.62 22 LEU B N 1
ATOM 1071 C CA . LEU B 1 22 ? -10.945 10.094 0.444 1 98.62 22 LEU B CA 1
ATOM 1072 C C . LEU B 1 22 ? -11.039 10.938 1.714 1 98.62 22 LEU B C 1
ATOM 1074 O O . LEU B 1 22 ? -11.258 12.148 1.646 1 98.62 22 LEU B O 1
ATOM 1078 N N . PHE B 1 23 ? -10.875 10.305 2.834 1 98.75 23 PHE B N 1
ATOM 1079 C CA . PHE B 1 23 ? -10.914 11 4.117 1 98.75 23 PHE B CA 1
ATOM 1080 C C . PHE B 1 23 ? -10.016 10.305 5.137 1 98.75 23 PHE B C 1
ATOM 1082 O O . PHE B 1 23 ? -9.562 9.18 4.906 1 98.75 23 PHE B O 1
ATOM 1089 N N . THR B 1 24 ? -9.648 10.961 6.188 1 98.62 24 THR B N 1
ATOM 1090 C CA . THR B 1 24 ? -8.836 10.414 7.27 1 98.62 24 THR B CA 1
ATOM 1091 C C . THR B 1 24 ? -9.344 10.906 8.625 1 98.62 24 THR B C 1
ATOM 1093 O O . THR B 1 24 ? -10.234 11.758 8.688 1 98.62 24 THR B O 1
ATOM 1096 N N . PHE B 1 25 ? -8.867 10.305 9.664 1 98.25 25 PHE B N 1
ATOM 1097 C CA . PHE B 1 25 ? -9.234 10.609 11.039 1 98.25 25 PHE B CA 1
ATOM 1098 C C . PHE B 1 25 ? -8.094 11.289 11.766 1 98.25 25 PHE B C 1
ATOM 1100 O O . PHE B 1 25 ? -6.996 10.734 11.875 1 98.25 25 PHE B O 1
ATOM 1107 N N . MET B 1 26 ? -8.398 12.445 12.273 1 98.06 26 MET B N 1
ATOM 1108 C CA . MET B 1 26 ? -7.379 13.18 13.023 1 98.06 26 MET B CA 1
ATOM 1109 C C . MET B 1 26 ? -7.336 12.719 14.477 1 98.06 26 MET B C 1
ATOM 1111 O O . MET B 1 26 ? -8.258 12.047 14.945 1 98.06 26 MET B O 1
ATOM 1115 N N . SER B 1 27 ? -6.281 13.102 15.18 1 97.19 27 SER B N 1
ATOM 1116 C CA . SER B 1 27 ? -6.066 12.656 16.547 1 97.19 27 SER B CA 1
ATOM 1117 C C . SER B 1 27 ? -7.102 13.258 17.5 1 97.19 27 SER B C 1
ATOM 1119 O O . SER B 1 27 ? -7.367 12.711 18.562 1 97.19 27 SER B O 1
ATOM 1121 N N . ASN B 1 28 ? -7.715 14.414 17.188 1 96.19 28 ASN B N 1
ATOM 1122 C CA . ASN B 1 28 ? -8.75 15.031 18.016 1 96.19 28 ASN B CA 1
ATOM 1123 C C . ASN B 1 28 ? -10.133 14.453 17.703 1 96.19 28 ASN B C 1
ATOM 1125 O O . ASN B 1 28 ? -11.148 15.055 18.047 1 96.19 28 ASN B O 1
ATOM 1129 N N . LYS B 1 29 ? -10.211 13.43 16.875 1 95.06 29 LYS B N 1
ATOM 1130 C CA . LYS B 1 29 ? -11.383 12.609 16.594 1 95.06 29 LYS B CA 1
ATOM 1131 C C . LYS B 1 29 ? -12.227 13.234 15.477 1 95.06 29 LYS B C 1
ATOM 1133 O O . LYS B 1 29 ? -13.32 12.75 15.18 1 95.06 29 LYS B O 1
ATOM 1138 N N . ALA B 1 30 ? -11.695 14.234 14.883 1 97.38 30 ALA B N 1
ATOM 1139 C CA . ALA B 1 30 ? -12.367 14.781 13.703 1 97.38 30 ALA B CA 1
ATOM 1140 C C . ALA B 1 30 ? -12.07 13.953 12.461 1 97.38 30 ALA B C 1
ATOM 1142 O O . ALA B 1 30 ? -10.938 13.5 12.266 1 97.38 30 ALA B O 1
ATOM 1143 N N . VAL B 1 31 ? -13.117 13.789 11.672 1 98.44 31 VAL B N 1
ATOM 1144 C CA . VAL B 1 31 ? -12.953 13.242 10.336 1 98.44 31 VAL B CA 1
ATOM 1145 C C . VAL B 1 31 ? -12.844 14.375 9.32 1 98.44 31 VAL B C 1
ATOM 1147 O O . VAL B 1 31 ? -13.578 15.359 9.398 1 98.44 31 VAL B O 1
ATOM 1150 N N . VAL B 1 32 ? -11.914 14.242 8.367 1 98.81 32 VAL B N 1
ATOM 1151 C CA . VAL B 1 32 ? -11.688 15.336 7.434 1 98.81 32 VAL B CA 1
ATOM 1152 C C . VAL B 1 32 ? -11.508 14.781 6.023 1 98.81 32 VAL B C 1
ATOM 1154 O O . VAL B 1 32 ? -10.953 13.695 5.844 1 98.81 32 VAL B O 1
ATOM 1157 N N . HIS B 1 33 ? -11.977 15.578 4.945 1 98.88 33 HIS B N 1
ATOM 1158 C CA . HIS B 1 33 ? -11.578 15.266 3.58 1 98.88 33 HIS B CA 1
ATOM 1159 C C . HIS B 1 33 ? -10.055 15.227 3.447 1 98.88 33 HIS B C 1
ATOM 1161 O O . HIS B 1 33 ? -9.359 16.094 3.982 1 98.88 33 HIS B O 1
ATOM 1167 N N . TYR B 1 34 ? -9.609 14.344 2.689 1 98.81 34 TYR B N 1
ATOM 1168 C CA . TYR B 1 34 ? -8.172 14.375 2.422 1 98.81 34 TYR B CA 1
ATOM 1169 C C . TYR B 1 34 ? -7.773 15.68 1.744 1 98.81 34 TYR B C 1
ATOM 1171 O O . TYR B 1 34 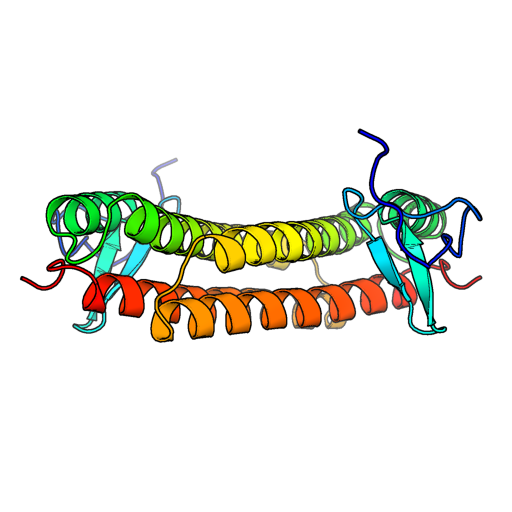? -6.734 16.266 2.066 1 98.81 34 TYR B O 1
ATOM 1179 N N . THR B 1 35 ? -8.57 16.156 0.785 1 98.69 35 THR B N 1
ATOM 1180 C CA . THR B 1 35 ? -8.242 17.359 0.044 1 98.69 35 THR B CA 1
ATOM 1181 C C . THR B 1 35 ? -8.164 18.562 0.98 1 98.69 35 THR B C 1
ATOM 1183 O O . THR B 1 35 ? -7.258 19.391 0.859 1 98.69 35 THR B O 1
ATOM 1186 N N . CYS B 1 36 ? -9.109 18.703 1.972 1 98.75 36 CYS B N 1
ATOM 1187 C CA . CYS B 1 36 ? -9.062 19.781 2.961 1 98.75 36 CYS B CA 1
ATOM 1188 C C . CYS B 1 36 ? -7.828 19.641 3.846 1 98.75 36 CYS B C 1
ATOM 1190 O O . CYS B 1 36 ? -7.145 20.641 4.117 1 98.75 36 CYS B O 1
ATOM 1192 N N . PHE B 1 37 ? -7.543 18.406 4.285 1 98.81 37 PHE B N 1
ATOM 1193 C CA . PHE B 1 37 ? -6.398 18.109 5.141 1 98.81 37 PHE B CA 1
ATOM 1194 C C . PHE B 1 37 ? -5.094 18.484 4.449 1 98.81 37 PHE B C 1
ATOM 1196 O O . PHE B 1 37 ? -4.246 19.156 5.039 1 98.81 37 PHE B O 1
ATOM 1203 N N . LYS B 1 38 ? -4.996 18.109 3.184 1 98.88 38 LYS B N 1
ATOM 1204 C CA . LYS B 1 38 ? -3.822 18.406 2.363 1 98.88 38 LYS B CA 1
ATOM 1205 C C . LYS B 1 38 ? -3.621 19.906 2.199 1 98.88 38 LYS B C 1
ATOM 1207 O O . LYS B 1 38 ? -2.508 20.406 2.359 1 98.88 38 LYS B O 1
ATOM 1212 N N . GLU B 1 39 ? -4.668 20.562 1.903 1 98.56 39 GLU B N 1
ATOM 1213 C CA . GLU B 1 39 ? -4.586 22 1.687 1 98.56 39 GLU B CA 1
ATOM 1214 C C . GLU B 1 39 ? -4.148 22.734 2.955 1 98.56 39 GLU B C 1
ATOM 1216 O O . GLU B 1 39 ? -3.221 23.547 2.924 1 98.56 39 GLU B O 1
ATOM 1221 N N . LYS B 1 40 ? -4.746 22.406 4.051 1 98.5 40 LYS B N 1
ATOM 1222 C CA . LYS B 1 40 ? -4.406 23.062 5.309 1 98.5 40 LYS B CA 1
ATOM 1223 C C . LYS B 1 40 ? -2.99 22.703 5.754 1 98.5 40 LYS B C 1
ATOM 1225 O O . LYS B 1 40 ? -2.23 23.578 6.184 1 98.5 40 LYS B O 1
ATOM 1230 N N . ALA B 1 41 ? -2.621 21.469 5.664 1 98.69 41 ALA B N 1
ATOM 1231 C CA . ALA B 1 41 ? -1.282 21.031 6.055 1 98.69 41 ALA B CA 1
ATOM 1232 C C . ALA B 1 41 ? -0.213 21.719 5.207 1 98.69 41 ALA B C 1
ATOM 1234 O O . ALA B 1 41 ? 0.819 22.156 5.73 1 98.69 41 ALA B O 1
ATOM 1235 N N . SER B 1 42 ? -0.538 21.844 3.889 1 98.44 42 SER B N 1
ATOM 1236 C CA . SER B 1 42 ? 0.42 22.453 2.975 1 98.44 42 SER B CA 1
ATOM 1237 C C . SER B 1 42 ? 0.613 23.938 3.287 1 98.44 42 SER B C 1
ATOM 1239 O O . SER B 1 42 ? 1.731 24.453 3.221 1 98.44 42 SER B O 1
ATOM 1241 N N . SER B 1 43 ? -0.43 24.609 3.686 1 98.06 43 SER B N 1
ATOM 1242 C CA . SER B 1 43 ? -0.368 26.047 3.916 1 98.06 43 SER B CA 1
ATOM 1243 C C . SER B 1 43 ? 0.189 26.375 5.301 1 98.06 43 SER B C 1
ATOM 1245 O O . SER B 1 43 ? 0.581 27.5 5.574 1 98.06 43 SER B O 1
ATOM 1247 N N . THR B 1 44 ? 0.295 25.359 6.145 1 98.31 44 THR B N 1
ATOM 1248 C CA . THR B 1 44 ? 0.733 25.609 7.512 1 98.31 44 THR B CA 1
ATOM 1249 C C . THR B 1 44 ? 1.937 24.75 7.867 1 98.31 44 THR B C 1
ATOM 1251 O O . THR B 1 44 ? 2.199 24.484 9.047 1 98.31 44 THR B O 1
ATOM 1254 N N . SER B 1 45 ? 2.59 24.234 6.898 1 98 45 SER B N 1
ATOM 1255 C CA . SER B 1 45 ? 3.68 23.281 7.059 1 98 45 SER B CA 1
ATOM 1256 C C . SER B 1 45 ? 4.797 23.844 7.926 1 98 45 SER B C 1
ATOM 1258 O O . SER B 1 45 ? 5.16 25.016 7.781 1 98 45 SER B O 1
ATOM 1260 N N . LYS B 1 46 ? 5.328 23.031 8.82 1 97.31 46 LYS B N 1
ATOM 1261 C CA . LYS B 1 46 ? 6.48 23.391 9.648 1 97.31 46 LYS B CA 1
ATOM 1262 C C . LYS B 1 46 ? 7.773 22.859 9.031 1 97.31 46 LYS B C 1
ATOM 1264 O O . LYS B 1 46 ? 8.859 23.062 9.586 1 97.31 46 LYS B O 1
ATOM 1269 N N . VAL B 1 47 ? 7.648 22.141 7.953 1 97 47 VAL B N 1
ATOM 1270 C CA . VAL B 1 47 ? 8.797 21.562 7.266 1 97 47 VAL B CA 1
ATOM 1271 C C . VAL B 1 47 ? 8.805 22.016 5.805 1 97 47 VAL B C 1
ATOM 1273 O O . VAL B 1 47 ? 7.879 22.672 5.348 1 97 47 VAL B O 1
ATOM 1276 N N . ASP B 1 48 ? 9.828 21.656 5.121 1 96.31 48 ASP B N 1
ATOM 1277 C CA . ASP B 1 48 ? 9.961 21.953 3.701 1 96.31 48 ASP B CA 1
ATOM 1278 C C . ASP B 1 48 ? 8.781 21.406 2.91 1 96.31 48 ASP B C 1
ATOM 1280 O O . ASP B 1 48 ? 8.32 20.281 3.168 1 96.31 48 ASP B O 1
ATOM 1284 N N . LYS B 1 49 ? 8.422 22.141 1.846 1 96.81 49 LYS B N 1
ATOM 1285 C CA . LYS B 1 49 ? 7.262 21.797 1.038 1 96.81 49 LYS B CA 1
ATOM 1286 C C . LYS B 1 49 ? 7.43 20.406 0.406 1 96.81 49 LYS B C 1
ATOM 1288 O O . LYS B 1 49 ? 6.465 19.656 0.292 1 96.81 49 LYS B O 1
ATOM 1293 N N . ASP B 1 50 ? 8.625 20.125 -0.008 1 96.75 50 ASP B N 1
ATOM 1294 C CA . ASP B 1 50 ? 8.875 18.828 -0.647 1 96.75 50 ASP B CA 1
ATOM 1295 C C . ASP B 1 50 ? 8.719 17.688 0.351 1 96.75 50 ASP B C 1
ATOM 1297 O O . ASP B 1 50 ? 8.234 16.609 0 1 96.75 50 ASP B O 1
ATOM 1301 N N . VAL B 1 51 ? 9.109 17.922 1.528 1 97.62 51 VAL B N 1
ATOM 1302 C CA . VAL B 1 51 ? 8.984 16.906 2.58 1 97.62 51 VAL B CA 1
ATOM 1303 C C . VAL B 1 51 ? 7.516 16.703 2.932 1 97.62 51 VAL B C 1
ATOM 1305 O O . VAL B 1 51 ? 7.039 15.57 3 1 97.62 51 VAL B O 1
ATOM 1308 N N . MET B 1 52 ? 6.832 17.812 3.096 1 98.31 52 MET B N 1
ATOM 1309 C CA . MET B 1 52 ? 5.402 17.703 3.375 1 98.31 52 MET B CA 1
ATOM 1310 C C . MET B 1 52 ? 4.684 16.969 2.246 1 98.31 52 MET B C 1
ATOM 1312 O O . MET B 1 52 ? 3.789 16.156 2.496 1 98.31 52 MET B O 1
ATOM 1316 N N . LYS B 1 53 ? 5.066 17.219 1.031 1 98.31 53 LYS B N 1
ATOM 1317 C CA . LYS B 1 53 ? 4.465 16.547 -0.12 1 98.31 53 LYS B CA 1
ATOM 1318 C C . LYS B 1 53 ? 4.668 15.039 -0.05 1 98.31 53 LYS B C 1
ATOM 1320 O O . LYS B 1 53 ? 3.762 14.266 -0.375 1 98.31 53 LYS B O 1
ATOM 1325 N N . VAL B 1 54 ? 5.848 14.602 0.343 1 98.62 54 VAL B N 1
ATOM 1326 C CA . VAL B 1 54 ? 6.141 13.18 0.472 1 98.62 54 VAL B CA 1
ATOM 1327 C C . VAL B 1 54 ? 5.172 12.539 1.465 1 98.62 54 VAL B C 1
ATOM 1329 O O . VAL B 1 54 ? 4.605 11.477 1.193 1 98.62 54 VAL B O 1
ATOM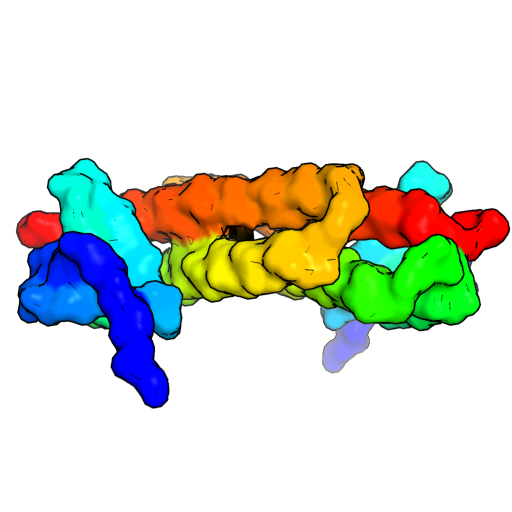 1332 N N . ILE B 1 55 ? 4.949 13.141 2.604 1 98.81 55 ILE B N 1
ATOM 1333 C CA . ILE B 1 55 ? 4.082 12.609 3.648 1 98.81 55 ILE B CA 1
ATOM 1334 C C . ILE B 1 55 ? 2.637 12.578 3.156 1 98.81 55 ILE B C 1
ATOM 1336 O O . ILE B 1 55 ? 1.953 11.555 3.285 1 98.81 55 ILE B O 1
ATOM 1340 N N . LEU B 1 56 ? 2.244 13.648 2.535 1 98.88 56 LEU B N 1
ATOM 1341 C CA . LEU B 1 56 ? 0.866 13.766 2.072 1 98.88 56 LEU B CA 1
ATOM 1342 C C . LEU B 1 56 ? 0.592 12.789 0.931 1 98.88 56 LEU B C 1
ATOM 1344 O O . LEU B 1 56 ? -0.47 12.164 0.883 1 98.88 56 LEU B O 1
ATOM 1348 N N . ASP B 1 57 ? 1.494 12.68 0.002 1 98.81 57 ASP B N 1
ATOM 1349 C CA . ASP B 1 57 ? 1.349 11.703 -1.072 1 98.81 57 ASP B CA 1
ATOM 1350 C C . ASP B 1 57 ? 1.278 10.281 -0.517 1 98.81 57 ASP B C 1
ATOM 1352 O O . ASP B 1 57 ? 0.532 9.445 -1.029 1 98.81 57 ASP B O 1
ATOM 1356 N N . SER B 1 58 ? 2.061 10.023 0.482 1 98.94 58 SER B N 1
ATOM 1357 C CA . SER B 1 58 ? 2.047 8.703 1.107 1 98.94 58 SER B CA 1
ATOM 1358 C C . SER B 1 58 ? 0.7 8.414 1.76 1 98.94 58 SER B C 1
ATOM 1360 O O . SER B 1 58 ? 0.151 7.32 1.606 1 98.94 58 SER B O 1
ATOM 1362 N N . LEU B 1 59 ? 0.177 9.391 2.465 1 98.94 59 LEU B N 1
ATOM 1363 C CA . LEU B 1 59 ? -1.15 9.25 3.055 1 98.94 59 LEU B CA 1
ATOM 1364 C C . LEU B 1 59 ? -2.197 8.977 1.979 1 98.94 59 LEU B C 1
ATOM 1366 O O . LEU B 1 59 ? -3.023 8.078 2.123 1 98.94 59 LEU B O 1
ATOM 1370 N N . GLU B 1 60 ? -2.123 9.727 0.937 1 98.88 60 GLU B N 1
ATOM 1371 C CA . GLU B 1 60 ? -3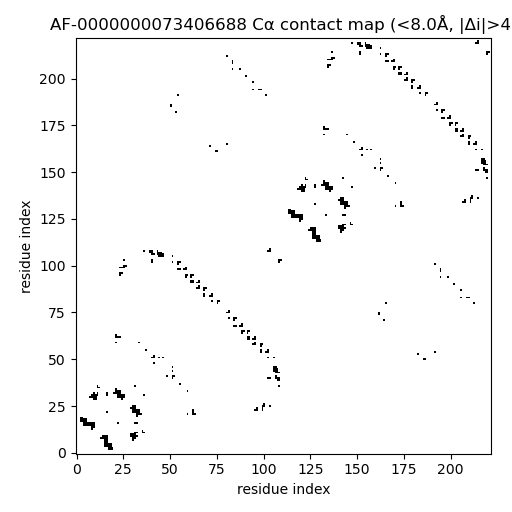.076 9.531 -0.152 1 98.88 60 GLU B CA 1
ATOM 1372 C C . GLU B 1 60 ? -2.988 8.125 -0.726 1 98.88 60 GLU B C 1
ATOM 1374 O O . GLU B 1 60 ? -4.012 7.492 -1.002 1 98.88 60 GLU B O 1
ATOM 1379 N N . ASP B 1 61 ? -1.757 7.656 -0.952 1 98.88 61 ASP B N 1
ATOM 1380 C CA . ASP B 1 61 ? -1.547 6.309 -1.468 1 98.88 61 ASP B CA 1
ATOM 1381 C C . ASP B 1 61 ? -2.199 5.266 -0.562 1 98.88 61 ASP B C 1
ATOM 1383 O O . ASP B 1 61 ? -2.857 4.344 -1.044 1 98.88 61 ASP B O 1
ATOM 1387 N N . GLU B 1 62 ? -2.023 5.41 0.771 1 98.94 62 GLU B N 1
ATOM 1388 C CA . GLU B 1 62 ? -2.584 4.441 1.709 1 98.94 62 GLU B CA 1
ATOM 1389 C C . GLU B 1 62 ? -4.105 4.527 1.747 1 98.94 62 GLU B C 1
ATOM 1391 O O . GLU B 1 62 ? -4.789 3.504 1.827 1 98.94 62 GLU B O 1
ATOM 1396 N N . LEU B 1 63 ? -4.656 5.719 1.66 1 98.88 63 LEU B N 1
ATOM 1397 C CA . LEU B 1 63 ? -6.105 5.879 1.629 1 98.88 63 LEU B CA 1
ATOM 1398 C C . LEU B 1 63 ? -6.695 5.246 0.374 1 98.88 63 LEU B C 1
ATOM 1400 O O . LEU B 1 63 ? -7.734 4.586 0.436 1 98.88 63 LEU B O 1
ATOM 1404 N N . ASN B 1 64 ? -6.043 5.465 -0.768 1 98.75 64 ASN B N 1
ATOM 1405 C CA . ASN B 1 64 ? -6.484 4.82 -2 1 98.75 64 ASN B CA 1
ATOM 1406 C C . ASN B 1 64 ? -6.418 3.299 -1.89 1 98.75 64 ASN B C 1
ATOM 1408 O O . ASN B 1 64 ? -7.301 2.596 -2.387 1 98.75 64 ASN B O 1
ATOM 1412 N N . LYS B 1 65 ? -5.398 2.869 -1.275 1 98.75 65 LYS B N 1
ATOM 1413 C CA . LYS B 1 65 ? -5.219 1.432 -1.094 1 98.75 65 LYS B CA 1
ATOM 1414 C C . LYS B 1 65 ? -6.359 0.831 -0.28 1 98.75 65 LYS B C 1
ATOM 1416 O O . LYS B 1 65 ? -6.855 -0.251 -0.602 1 98.75 65 LYS B O 1
ATOM 1421 N N . ILE B 1 66 ? -6.781 1.479 0.774 1 98.69 66 ILE B N 1
ATOM 1422 C CA . ILE B 1 66 ? -7.91 1.021 1.578 1 98.69 66 ILE B CA 1
ATOM 1423 C C . ILE B 1 66 ? -9.125 0.809 0.684 1 98.69 66 ILE B C 1
ATOM 1425 O O . ILE B 1 66 ? -9.781 -0.234 0.753 1 98.69 66 ILE B O 1
ATOM 1429 N N . VAL B 1 67 ? -9.383 1.759 -0.174 1 98.19 67 VAL B N 1
ATOM 1430 C CA . VAL B 1 67 ? -10.539 1.695 -1.064 1 98.19 67 VAL B CA 1
ATOM 1431 C C . VAL B 1 67 ? -10.398 0.504 -2.01 1 98.19 67 VAL B C 1
ATOM 1433 O O . VAL B 1 67 ? -11.336 -0.281 -2.174 1 98.19 67 VAL B O 1
ATOM 1436 N N . VAL B 1 68 ? -9.25 0.379 -2.604 1 98.44 68 VAL B N 1
ATOM 1437 C CA . VAL B 1 68 ? -8.992 -0.674 -3.58 1 98.44 68 VAL B CA 1
ATOM 1438 C C . VAL B 1 68 ? -9.18 -2.041 -2.926 1 98.44 68 VAL B C 1
ATOM 1440 O O . VAL B 1 68 ? -9.828 -2.924 -3.492 1 98.44 68 VAL B O 1
ATOM 1443 N N . TYR B 1 69 ? -8.688 -2.215 -1.756 1 98.56 69 TYR B N 1
ATOM 1444 C CA . TYR B 1 69 ? -8.719 -3.527 -1.121 1 98.56 69 TYR B CA 1
ATOM 1445 C C . TYR B 1 69 ? -10.117 -3.84 -0.593 1 98.56 69 TYR B C 1
ATOM 1447 O O . TYR B 1 69 ? -10.539 -5 -0.585 1 98.56 69 TYR B O 1
ATOM 1455 N N . LYS B 1 70 ? -10.867 -2.838 -0.218 1 97.62 70 LYS B N 1
ATOM 1456 C CA . LYS B 1 70 ? -12.273 -3.066 0.105 1 97.62 70 LYS B CA 1
ATOM 1457 C C . LYS B 1 70 ? -13.039 -3.586 -1.108 1 97.62 70 LYS B C 1
ATOM 1459 O O . LYS B 1 70 ? -13.852 -4.508 -0.99 1 97.62 70 LYS B O 1
ATOM 1464 N N . GLN B 1 71 ? -12.75 -2.955 -2.236 1 97.62 71 GLN B N 1
ATOM 1465 C CA . GLN B 1 71 ? -13.391 -3.393 -3.471 1 97.62 71 GLN B CA 1
ATOM 1466 C C . GLN B 1 71 ? -12.992 -4.82 -3.824 1 97.62 71 GLN B C 1
ATOM 1468 O O . GLN B 1 71 ? -13.836 -5.625 -4.227 1 97.62 71 GLN B O 1
ATOM 1473 N N . ARG B 1 72 ? -11.758 -5.168 -3.662 1 98.31 72 ARG B N 1
ATOM 1474 C CA . ARG B 1 72 ? -11.273 -6.504 -3.988 1 98.31 72 ARG B CA 1
ATOM 1475 C C . ARG B 1 72 ? -11.867 -7.547 -3.045 1 98.31 72 ARG B C 1
ATOM 1477 O O . ARG B 1 72 ? -12.211 -8.648 -3.471 1 98.31 72 ARG B O 1
ATOM 1484 N N . LEU B 1 73 ? -12 -7.164 -1.792 1 97.69 73 LEU B N 1
ATOM 1485 C CA . LEU B 1 73 ? -12.578 -8.055 -0.794 1 97.69 73 LEU B CA 1
ATOM 1486 C C . LEU B 1 73 ? -14 -8.453 -1.186 1 97.69 73 LEU B C 1
ATOM 1488 O O . LEU B 1 73 ? -14.406 -9.602 -0.967 1 97.69 73 LEU B O 1
ATOM 1492 N N . SER B 1 74 ? -14.664 -7.578 -1.832 1 95.56 74 SER B N 1
ATOM 1493 C CA . SER B 1 74 ? -16.047 -7.82 -2.195 1 95.56 74 SER B CA 1
ATOM 1494 C C . SER B 1 74 ? -16.156 -8.742 -3.408 1 95.56 74 SER B C 1
ATOM 1496 O O . SER B 1 74 ? -17.234 -9.266 -3.705 1 95.56 74 SER B O 1
ATOM 1498 N N . LYS B 1 75 ? -15.055 -9.062 -4.094 1 95.25 75 LYS B N 1
ATOM 1499 C CA . LYS B 1 75 ? -15.086 -9.812 -5.348 1 95.25 75 LYS B CA 1
ATOM 1500 C C . LYS B 1 75 ? -14.656 -11.266 -5.129 1 95.25 75 LYS B C 1
ATOM 1502 O O . LYS B 1 75 ? -14.719 -12.078 -6.051 1 95.25 75 LYS B O 1
ATOM 1507 N N . VAL B 1 76 ? -14.164 -11.547 -3.928 1 96.06 76 VAL B N 1
ATOM 1508 C CA . VAL B 1 76 ? -13.562 -12.859 -3.699 1 96.06 76 VAL B CA 1
ATOM 1509 C C . VAL B 1 76 ? -14.328 -13.586 -2.596 1 96.06 76 VAL B C 1
ATOM 1511 O O . VAL B 1 76 ? -14.727 -12.977 -1.603 1 96.06 76 VAL B O 1
ATOM 1514 N N . ASN B 1 77 ? -14.539 -14.93 -2.756 1 94.81 77 ASN B N 1
ATOM 1515 C CA . ASN B 1 77 ? -15.281 -15.711 -1.771 1 94.81 77 ASN B CA 1
ATOM 1516 C C . ASN B 1 77 ? -14.375 -16.719 -1.063 1 94.81 77 ASN B C 1
ATOM 1518 O O . ASN B 1 77 ? -14.742 -17.266 -0.017 1 94.81 77 ASN B O 1
ATOM 1522 N N . ASP B 1 78 ? -13.227 -16.953 -1.572 1 95.75 78 ASP B N 1
ATOM 1523 C CA . ASP B 1 78 ? -12.281 -17.859 -0.946 1 95.75 78 ASP B CA 1
ATOM 1524 C C . ASP B 1 78 ? -11.742 -17.297 0.364 1 95.75 78 ASP B C 1
ATOM 1526 O O . ASP B 1 78 ? -11.195 -16.188 0.385 1 95.75 78 ASP B O 1
ATOM 1530 N N . GLU B 1 79 ? -11.844 -18.047 1.456 1 96.56 79 GLU B N 1
ATOM 1531 C CA . GLU B 1 79 ? -11.539 -17.547 2.797 1 96.56 79 GLU B CA 1
ATOM 1532 C C . GLU B 1 79 ? -10.055 -17.234 2.953 1 96.56 79 GLU B C 1
ATOM 1534 O O . GLU B 1 79 ? -9.68 -16.297 3.648 1 96.56 79 GLU B O 1
ATOM 1539 N N . GLU B 1 80 ? -9.219 -17.984 2.41 1 97.06 80 GLU B N 1
ATOM 1540 C CA . GLU B 1 80 ? -7.781 -17.75 2.514 1 97.06 80 GLU B CA 1
ATOM 1541 C C . GLU B 1 80 ? -7.379 -16.469 1.804 1 97.06 80 GLU B C 1
ATOM 1543 O O . GLU B 1 80 ? -6.586 -15.68 2.33 1 97.06 80 GLU B O 1
ATOM 1548 N N . ILE B 1 81 ? -7.938 -16.25 0.64 1 98.19 81 ILE B N 1
ATOM 1549 C CA . ILE B 1 81 ? -7.66 -15.031 -0.114 1 98.19 81 ILE B CA 1
ATOM 1550 C C . ILE B 1 81 ? -8.203 -13.82 0.644 1 98.19 81 ILE B C 1
ATOM 1552 O O . ILE B 1 81 ? -7.508 -12.805 0.788 1 98.19 81 ILE B O 1
ATOM 1556 N N . LYS B 1 82 ? -9.391 -13.969 1.185 1 98.25 82 LYS B N 1
ATOM 1557 C CA . LYS B 1 82 ? -10 -12.883 1.942 1 98.25 82 LYS B CA 1
ATOM 1558 C C . LYS B 1 82 ? -9.141 -12.492 3.143 1 98.25 82 LYS B C 1
ATOM 1560 O O . LYS B 1 82 ? -9.039 -11.312 3.484 1 98.25 82 LYS B O 1
ATOM 1565 N N . LYS B 1 83 ? -8.594 -13.43 3.727 1 98.38 83 LYS B N 1
ATOM 1566 C CA . LYS B 1 83 ? -7.762 -13.18 4.902 1 98.38 83 LYS B CA 1
ATOM 1567 C C . LYS B 1 83 ? -6.562 -12.305 4.547 1 98.38 83 LYS B C 1
ATOM 1569 O O . LYS B 1 83 ? -6.238 -11.359 5.273 1 98.38 83 LYS B O 1
ATOM 1574 N N . VAL B 1 84 ? -5.91 -12.594 3.451 1 98.69 84 VAL B N 1
ATOM 1575 C CA . VAL B 1 84 ? -4.738 -11.828 3.039 1 98.69 84 VAL B CA 1
ATOM 1576 C C . VAL B 1 84 ? -5.16 -10.43 2.6 1 98.69 84 VAL B C 1
ATOM 1578 O O . VAL B 1 84 ? -4.516 -9.438 2.955 1 98.69 84 VAL B O 1
ATOM 1581 N N . LEU B 1 85 ? -6.234 -10.336 1.842 1 98.81 85 LEU B N 1
ATOM 1582 C CA . LEU B 1 85 ? -6.75 -9.031 1.433 1 98.81 85 LEU B CA 1
ATOM 1583 C C . LEU B 1 85 ? -7.121 -8.188 2.646 1 98.81 85 LEU B C 1
ATOM 1585 O O . LEU B 1 85 ? -6.805 -6.996 2.703 1 98.81 85 LEU B O 1
ATOM 1589 N N . ASP B 1 86 ? -7.762 -8.836 3.6 1 98.56 86 ASP B N 1
ATOM 1590 C CA . ASP B 1 86 ? -8.18 -8.141 4.816 1 98.56 86 ASP B CA 1
ATOM 1591 C C . ASP B 1 86 ? -6.969 -7.648 5.605 1 98.56 86 ASP B C 1
ATOM 1593 O O . ASP B 1 86 ? -6.949 -6.508 6.074 1 98.56 86 ASP B O 1
ATOM 1597 N N . GLN B 1 87 ? -6 -8.5 5.738 1 98.5 87 GLN B N 1
ATOM 1598 C CA . GLN B 1 87 ? -4.777 -8.117 6.438 1 98.5 87 GLN B CA 1
ATOM 1599 C C . GLN B 1 87 ? -4.086 -6.949 5.734 1 98.5 87 GLN B C 1
ATOM 1601 O O . GLN B 1 87 ? -3.578 -6.035 6.391 1 98.5 87 GLN B O 1
ATOM 1606 N N . THR B 1 88 ? -4.055 -6.961 4.457 1 98.81 88 THR B N 1
ATOM 1607 C CA . THR B 1 88 ? -3.41 -5.906 3.686 1 98.81 88 THR B CA 1
ATOM 1608 C C . THR B 1 88 ? -4.164 -4.586 3.84 1 98.81 88 THR B C 1
ATOM 1610 O O . THR B 1 88 ? -3.549 -3.525 3.965 1 98.81 88 THR B O 1
ATOM 1613 N N . GLU B 1 89 ? -5.488 -4.66 3.811 1 98.75 89 GLU B N 1
ATOM 1614 C CA . GLU B 1 89 ? -6.316 -3.484 4.062 1 98.75 89 GLU B CA 1
ATOM 1615 C C . GLU B 1 89 ? -6.031 -2.895 5.441 1 98.75 89 GLU B C 1
ATOM 1617 O O . GLU B 1 89 ? -5.898 -1.678 5.586 1 98.75 89 GLU B O 1
ATOM 1622 N N . LYS B 1 90 ? -5.898 -3.723 6.398 1 98.75 90 LYS B N 1
ATOM 1623 C CA . LYS B 1 90 ? -5.641 -3.281 7.766 1 98.75 90 LYS B CA 1
ATOM 1624 C C . LYS B 1 90 ? -4.266 -2.629 7.883 1 98.75 90 LYS B C 1
ATOM 1626 O O . LYS B 1 90 ? -4.094 -1.663 8.625 1 98.75 90 LYS B O 1
ATOM 1631 N N . ASP B 1 91 ? -3.279 -3.168 7.188 1 98.88 91 ASP B N 1
ATOM 1632 C CA . ASP B 1 91 ? -1.965 -2.531 7.16 1 98.88 91 ASP B CA 1
ATOM 1633 C C . ASP B 1 91 ? -2.045 -1.135 6.547 1 98.88 91 ASP B C 1
ATOM 1635 O O . ASP B 1 91 ? -1.391 -0.205 7.023 1 98.88 91 ASP B O 1
ATOM 1639 N N . ALA B 1 92 ? -2.84 -1.013 5.477 1 98.81 92 ALA B N 1
ATOM 1640 C CA . ALA B 1 92 ? -3.029 0.296 4.859 1 98.81 92 ALA B CA 1
ATOM 1641 C C . ALA B 1 92 ? -3.691 1.271 5.828 1 98.81 92 ALA B C 1
ATOM 1643 O O . ALA B 1 92 ? -3.309 2.443 5.895 1 98.81 92 ALA B O 1
ATOM 1644 N N . GLU B 1 93 ? -4.672 0.761 6.605 1 98.75 93 GLU B N 1
ATOM 1645 C CA . GLU B 1 93 ? -5.348 1.585 7.605 1 98.75 93 GLU B CA 1
ATOM 1646 C C . GLU B 1 93 ? -4.375 2.055 8.68 1 98.75 93 GLU B C 1
ATOM 1648 O O . GLU B 1 93 ? -4.363 3.232 9.047 1 98.75 93 GLU B O 1
ATOM 1653 N N . LYS B 1 94 ? -3.631 1.156 9.133 1 98.81 94 LYS B N 1
ATOM 1654 C CA . LYS B 1 94 ? -2.615 1.478 10.133 1 98.81 94 LYS B CA 1
ATOM 1655 C C . LYS B 1 94 ? -1.631 2.516 9.602 1 98.81 94 LYS B C 1
ATOM 1657 O O . LYS B 1 94 ? -1.338 3.506 10.273 1 98.81 94 LYS B O 1
ATOM 1662 N N . ASN B 1 95 ? -1.123 2.312 8.414 1 98.88 95 ASN B N 1
ATOM 1663 C CA . ASN B 1 95 ? -0.163 3.229 7.812 1 98.88 95 ASN B CA 1
ATOM 1664 C C . ASN B 1 95 ? -0.776 4.605 7.566 1 98.88 95 ASN B C 1
ATOM 1666 O O . ASN B 1 95 ? -0.121 5.629 7.777 1 98.88 95 ASN B O 1
ATOM 1670 N N . ALA B 1 96 ? -2.064 4.621 7.133 1 98.81 96 ALA B N 1
ATOM 1671 C CA . ALA B 1 96 ? -2.758 5.891 6.934 1 98.81 96 ALA B CA 1
ATOM 1672 C C . ALA B 1 96 ? -2.828 6.688 8.234 1 98.81 96 ALA B C 1
ATOM 1674 O O . ALA B 1 96 ? -2.604 7.902 8.242 1 98.81 96 ALA B O 1
ATOM 1675 N N . ALA B 1 97 ? -3.078 5.988 9.297 1 98.75 97 ALA B N 1
ATOM 1676 C CA . ALA B 1 97 ? -3.135 6.648 10.602 1 98.75 97 ALA B CA 1
ATOM 1677 C C . ALA B 1 97 ? -1.777 7.234 10.977 1 98.75 97 ALA B C 1
ATOM 1679 O O . ALA B 1 97 ? -1.697 8.359 11.484 1 98.75 97 ALA B O 1
ATOM 1680 N N . LEU B 1 98 ? -0.756 6.531 10.734 1 98.81 98 LEU B N 1
ATOM 1681 C CA . LEU B 1 98 ? 0.589 6.996 11.047 1 98.81 98 LEU B CA 1
ATOM 1682 C C . LEU B 1 98 ? 0.941 8.242 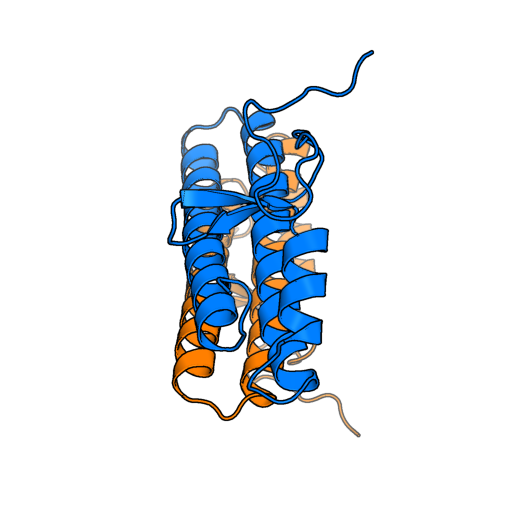10.242 1 98.81 98 LEU B C 1
ATOM 1684 O O . LEU B 1 98 ? 1.494 9.203 10.781 1 98.81 98 LEU B O 1
ATOM 1688 N N . PHE B 1 99 ? 0.586 8.242 8.961 1 98.88 99 PHE B N 1
ATOM 1689 C CA . PHE B 1 99 ? 0.889 9.398 8.117 1 98.88 99 PHE B CA 1
ATOM 1690 C C . PHE B 1 99 ? 0.04 10.602 8.523 1 98.88 99 PHE B C 1
ATOM 1692 O O . PHE B 1 99 ? 0.504 11.742 8.469 1 98.88 99 PHE B O 1
ATOM 1699 N N . THR B 1 100 ? -1.2 10.305 8.891 1 98.88 100 THR B N 1
ATOM 1700 C CA . THR B 1 100 ? -2.037 11.398 9.391 1 98.88 100 THR B CA 1
ATOM 1701 C C . THR B 1 100 ? -1.397 12.062 10.602 1 98.88 100 THR B C 1
ATOM 1703 O O . THR B 1 100 ? -1.291 13.289 10.664 1 98.88 100 THR B O 1
ATOM 1706 N N . ARG B 1 101 ? -0.922 11.289 11.516 1 98.56 101 ARG B N 1
ATOM 1707 C CA . ARG B 1 101 ? -0.282 11.812 12.719 1 98.56 101 ARG B CA 1
ATOM 1708 C C . ARG B 1 101 ? 0.983 12.594 12.367 1 98.56 101 ARG B C 1
ATOM 1710 O O . ARG B 1 101 ? 1.28 13.617 12.992 1 98.56 101 ARG B O 1
ATOM 1717 N N . LEU B 1 102 ? 1.697 12.102 11.453 1 98.62 102 LEU B N 1
ATOM 1718 C CA . LEU B 1 102 ? 2.912 12.773 11.023 1 98.62 102 LEU B CA 1
ATOM 1719 C C . LEU B 1 102 ? 2.594 14.164 10.461 1 98.62 102 LEU B C 1
ATOM 1721 O O . LEU B 1 102 ? 3.291 15.133 10.766 1 98.62 102 LEU B O 1
ATOM 1725 N N . VAL B 1 103 ? 1.537 14.227 9.633 1 98.75 103 VAL B N 1
ATOM 1726 C CA . VAL B 1 103 ? 1.126 15.508 9.07 1 98.75 103 VAL B CA 1
ATOM 1727 C C . VAL B 1 103 ? 0.752 16.469 10.195 1 98.75 103 VAL B C 1
ATOM 1729 O O . VAL B 1 103 ? 1.133 17.641 10.18 1 98.75 103 VAL B O 1
ATOM 1732 N N . GLU B 1 104 ? 0.053 15.922 11.18 1 98.69 104 GLU B N 1
ATOM 1733 C CA . GLU B 1 104 ? -0.335 16.734 12.328 1 98.69 104 GLU B CA 1
ATOM 1734 C C . GLU B 1 104 ? 0.889 17.281 13.055 1 98.69 104 GLU B C 1
ATOM 1736 O O . GLU B 1 104 ? 0.901 18.453 13.477 1 98.69 104 GLU B O 1
ATOM 1741 N N . LYS B 1 105 ? 1.855 16.5 13.172 1 98.06 105 LYS B N 1
ATOM 1742 C CA . LYS B 1 105 ? 3.074 16.891 13.867 1 98.06 105 LYS B CA 1
ATOM 1743 C C . LYS B 1 105 ? 3.875 17.906 13.055 1 98.06 105 LYS B C 1
ATOM 1745 O O . LYS B 1 105 ? 4.52 18.797 13.609 1 98.06 105 LYS B O 1
ATOM 1750 N N . MET B 1 106 ? 3.793 17.781 11.727 1 98.25 106 MET B N 1
ATOM 1751 C CA . MET B 1 106 ? 4.672 18.547 10.844 1 98.25 106 MET B CA 1
ATOM 1752 C C . MET B 1 106 ? 3.953 19.781 10.297 1 98.25 106 MET B C 1
ATOM 1754 O O . MET B 1 106 ? 4.477 20.469 9.422 1 98.25 106 MET B O 1
ATOM 1758 N N . SER B 1 107 ? 2.781 20.016 10.766 1 98.5 107 SER B N 1
ATOM 1759 C CA . SER B 1 107 ? 2.006 21.172 10.32 1 98.5 107 SER B CA 1
ATOM 1760 C C . SER B 1 107 ? 1.135 21.719 11.453 1 98.5 107 SER B C 1
ATOM 1762 O O . SER B 1 107 ? 1.159 21.203 12.57 1 98.5 107 SER B O 1
ATOM 1764 N N . ASN B 1 108 ? 0.365 22.781 11.156 1 97.81 108 ASN B N 1
ATOM 1765 C CA . ASN B 1 108 ? -0.57 23.359 12.117 1 97.81 108 ASN B CA 1
ATOM 1766 C C . ASN B 1 108 ? -2.018 23.047 11.742 1 97.81 108 ASN B C 1
ATOM 1768 O O . ASN B 1 108 ? -2.883 23.922 11.828 1 97.81 108 ASN B O 1
ATOM 1772 N N . VAL B 1 109 ? -2.215 21.828 11.305 1 97.56 109 VAL B N 1
ATOM 1773 C CA . VAL B 1 109 ? -3.541 21.453 10.82 1 97.56 109 VAL B CA 1
ATOM 1774 C C . VAL B 1 109 ? -4.52 21.391 11.992 1 97.56 109 VAL B C 1
ATOM 1776 O O . VAL B 1 109 ? -5.73 21.516 11.805 1 97.56 109 VAL B O 1
ATOM 1779 N N . LEU B 1 110 ? -4.055 21.203 13.195 1 95.12 110 LEU B N 1
ATOM 1780 C CA . LEU B 1 110 ? -4.914 21.125 14.375 1 95.12 110 LEU B CA 1
ATOM 1781 C C . LEU B 1 110 ? -5.203 22.516 14.93 1 95.12 110 LEU B C 1
ATOM 1783 O O . LEU B 1 110 ? -6.051 22.672 15.812 1 95.12 110 LEU B O 1
ATOM 1787 N N . GLY B 1 111 ? -4.586 23.641 14.438 1 86.25 111 GLY B N 1
ATOM 1788 C CA . GLY B 1 111 ? -4.789 25 14.898 1 86.25 111 GLY B CA 1
ATOM 1789 C C . GLY B 1 111 ? -3.607 25.547 15.68 1 86.25 111 GLY B C 1
ATOM 1790 O O . GLY B 1 111 ? -2.77 24.781 16.172 1 86.25 111 GLY B O 1
#

Solvent-accessible surface area (backbone atoms only — not comparable to full-atom values): 12240 Å² total; per-residue (Å²): 131,86,80,61,68,52,95,49,48,18,68,80,81,64,46,78,38,41,71,92,50,66,59,49,66,45,94,88,70,38,38,31,41,40,70,60,51,50,51,45,28,64,77,37,44,74,55,55,69,68,57,52,46,52,48,52,52,49,28,49,52,24,50,51,43,34,54,54,34,54,56,51,48,73,73,53,83,53,65,72,60,42,49,54,44,50,51,48,30,50,51,26,51,53,47,26,49,52,35,45,51,48,48,49,72,42,19,46,58,87,107,130,86,79,62,68,53,94,50,47,17,68,81,80,63,46,76,40,39,72,92,51,64,59,50,65,46,96,88,72,38,39,29,40,41,70,60,50,51,51,44,26,65,76,38,43,74,54,56,69,69,54,51,46,53,48,51,52,50,28,50,52,24,51,51,44,33,54,54,35,54,57,52,48,75,74,51,83,53,66,71,60,42,50,53,43,50,51,47,29,49,51,26,50,53,46,26,48,52,34,45,52,47,46,47,72,41,19,46,60,87,108

Organism: Sulfolobus acidocaldarius (strain ATCC 33909 / DSM 639 / JCM 8929 / NBRC 15157 / NCIMB 11770) (NCBI:txid330779)

Foldseek 3Di:
DDQAWDPAAAPQPRHTDGPVFQWDAAPVGGIHGLVSLLVQLQVFFQDDNVVLVVLSVLLVVLSVLLVVLVVVLVVDDDPVVNVVSVVSSVVSNVSNRVSNVVSVVGGVSVD/DDQAWDPAAAPQPRHTDGPVFFWDAAPVGGIHGLVSLLVQLQVFFQDDNVVLCVLSVLLVVLSVLLVVLVVVLVVDDDPVVNVVSVVSSVVSNVSNHVSNVVSVVGGVSVD

Radius of gyration: 19.53 Å; Cα contacts (8 Å, |Δi|>4): 307; chains: 2; bounding box: 53×53×36 Å

InterPro domains:
  IPR009078 Ferritin-like superfamily [SSF47240] (47-102)
  IPR018686 Protein of unknown function DUF2175 [PF09943] (6-105)

Secondary structure (DSSP, 8-state):
----EEEEEPTTT-PEEETTS-EEE-TTS-EEEHHHHHHHHHHTBSS-HHHHHHHHHHHHHHHHHHHHHHHHHTT---HHHHHHHHHHHHHHHHHHHHHHHHHHHHB-TT-/-PPPEEEEEPTTT-PEEETTS-EEE-TTS-EEEHHHHHHHHHHTBSS-HHHHHHHHHHHHHHHHHHHHHHHHHTT---HHHHHHHHHHHHHHHHHHHHHHHHHHHHB-TT-

Sequence (222 aa):
MSRPQTKWNCGLCGKPIYWDELFTFMSNKAVVHYTCFKEKASSTSKVDKDVMKVILDSLEDELNKIVVYKQRLSKVNDEEIKKVLDQTEKDAEKNAALFTRLVEKMSNVLGMSRPQTKWNCGLCGKPIYWDELFTFMSNKAVVHYTCFKEKASSTSKVDKDVMKVILDSLEDELNKIVVYKQRLSKVNDEEIKKVLDQTEKDAEKNAALFTRLVEKMSNVLG